Protein AF-A0A6I9PAS1-F1 (afdb_monomer)

Sequence (260 aa):
MLSVKACTSLTSVFLTFLFYPFHIFPPSPSVTLPPSLLSSAQALQTMFQLMTPKQMFEHFRGYEEVSHINWNEEKAAAILEAWQRKYSEAVLQSVAANSSQKVLSFTSTTLEDILKSFSDISVIRVASGYLLMLAYACLTMLRWDCAKSQGAVGLAGVLLVTLSVAAGLGLCSLLGISFNAATTQVLPFLALGVGVDDVFLLAHAFSETGQNKRIPFEDRTGECLKRTGASVALTSISNVTAFFMAALIPIPALRAFSLQ

Mean predicted aligned error: 13.57 Å

Organism: NCBI:txid8208

Secondary structure (DSSP, 8-state):
--SSGGGSSSHHHHHHH----GGGSPPP--S---TT-----S----------HHHHHHHTTT-HHHHTS---HHHHHHHHHHHHHHHHHHHHHHS-TT-S-------HHHHHHHHHHHH---HHHHHHHHHHHHHHHHHHH--S-TTS--HHHHHHHHHHHHHHHHHHHHHHHHTTPPP-HHHHHTHHHHHHHHHHHHHHHHHHHHHHHHH-TTS-GGGHHHHHHHHHHHHHHHHHHHHHHHHHHHTTSS-HHHHHHHH-

Nearest PDB structures (foldseek):
  6rvd-assembly1_B  TM=9.053E-01  e=8.513E-20  Homo sapiens
  6rvd-assembly1_A  TM=8.500E-01  e=5.356E-20  Homo sapiens
  7k65-assembly1_A  TM=8.612E-01  e=1.285E-19  Mus musculus
  6mg8-assembly1_A  TM=8.561E-01  e=2.781E-19  Mus musculus
  6oev-assembly1_A  TM=8.569E-01  e=3.787E-19  Homo sapiens

Radius of gyration: 31.74 Å; Cα contacts (8 Å, |Δi|>4): 159; chains: 1; bounding box: 73×38×98 Å

pLDDT: mean 77.32, std 17.62, range [27.92, 95.38]

InterPro domains:
  IPR000731 Sterol-sensing domain [PS50156] (122-260)
  IPR053958 HMGCR/SNAP/NPC1-like, sterol-sensing domain [PF12349] (147-259)

Structure (mmCIF, N/CA/C/O backbone):
data_AF-A0A6I9PAS1-F1
#
_entry.id   AF-A0A6I9PAS1-F1
#
loop_
_atom_site.group_PDB
_atom_site.id
_atom_site.type_symbol
_atom_site.label_atom_id
_atom_site.label_alt_id
_atom_site.label_comp_id
_atom_site.label_asym_id
_atom_site.label_entity_id
_atom_site.label_seq_id
_atom_site.pdbx_PDB_ins_code
_atom_site.Cartn_x
_atom_site.Cartn_y
_atom_site.Cartn_z
_atom_site.occupancy
_atom_site.B_iso_or_equiv
_atom_site.auth_seq_id
_atom_site.auth_comp_id
_atom_site.auth_asym_id
_atom_site.auth_atom_id
_atom_site.pdbx_PDB_model_num
ATOM 1 N N . MET A 1 1 ? -7.797 2.057 60.228 1.00 34.88 1 MET A N 1
ATOM 2 C CA . MET A 1 1 ? -8.204 0.641 60.396 1.00 34.88 1 MET A CA 1
ATOM 3 C C . MET A 1 1 ? -9.702 0.494 60.730 1.00 34.88 1 MET A C 1
ATOM 5 O O . MET A 1 1 ? -10.067 -0.386 61.495 1.00 34.88 1 MET A O 1
ATOM 9 N N . LEU A 1 2 ? -10.590 1.316 60.141 1.00 27.92 2 LEU A N 1
ATOM 10 C CA . LEU A 1 2 ? -12.043 1.228 60.388 1.00 27.92 2 LEU A CA 1
ATOM 11 C C . LEU A 1 2 ? -12.934 1.387 59.139 1.00 27.92 2 LEU A C 1
ATOM 13 O O . LEU A 1 2 ? -14.147 1.400 59.276 1.00 27.92 2 LEU A O 1
ATOM 17 N N . SER A 1 3 ? -12.370 1.428 57.925 1.00 28.20 3 SER A N 1
ATOM 18 C CA . SER A 1 3 ? -13.154 1.571 56.681 1.00 28.20 3 SER A CA 1
ATOM 19 C C . SER A 1 3 ? -12.896 0.446 55.668 1.00 28.20 3 SER A C 1
ATOM 21 O O . SER A 1 3 ? -12.819 0.670 54.470 1.00 28.20 3 SER A O 1
ATOM 23 N N . VAL A 1 4 ? -12.690 -0.783 56.157 1.00 35.94 4 VAL A N 1
ATOM 24 C CA . VAL A 1 4 ? -12.597 -1.999 55.311 1.00 35.94 4 VAL A CA 1
ATOM 25 C C . VAL A 1 4 ? -13.638 -3.054 55.724 1.00 35.94 4 VAL A C 1
ATOM 27 O O . VAL A 1 4 ? -13.933 -3.976 54.975 1.00 35.94 4 VAL A O 1
ATOM 30 N N . LYS A 1 5 ? -14.284 -2.889 56.887 1.00 28.94 5 LYS A N 1
ATOM 31 C CA . LYS A 1 5 ? -15.250 -3.858 57.434 1.00 28.94 5 LYS A CA 1
ATOM 32 C C . LYS A 1 5 ? -16.661 -3.776 56.837 1.00 28.94 5 LYS A C 1
ATOM 34 O O . LYS A 1 5 ? -17.448 -4.689 57.050 1.00 28.94 5 LYS A O 1
ATOM 39 N N . ALA A 1 6 ? -16.992 -2.720 56.092 1.00 29.55 6 ALA A N 1
ATOM 40 C CA . ALA A 1 6 ? -18.328 -2.568 55.506 1.00 29.55 6 ALA A CA 1
ATOM 41 C C . ALA A 1 6 ? -18.529 -3.392 54.217 1.00 29.55 6 ALA A C 1
ATOM 43 O O . ALA A 1 6 ? -19.663 -3.657 53.833 1.00 29.55 6 ALA A O 1
ATOM 44 N N . CYS A 1 7 ? -17.451 -3.858 53.575 1.00 35.19 7 CYS A N 1
ATOM 45 C CA . CYS A 1 7 ? -17.522 -4.589 52.305 1.00 35.19 7 CYS A CA 1
ATOM 46 C C . CYS A 1 7 ? -17.535 -6.119 52.487 1.00 35.19 7 CYS A C 1
ATOM 48 O O . CYS A 1 7 ? -17.128 -6.841 51.583 1.00 35.19 7 CYS A O 1
ATOM 50 N N . THR A 1 8 ? -17.912 -6.641 53.662 1.00 38.97 8 THR A N 1
ATOM 51 C CA . THR A 1 8 ? -17.737 -8.075 53.995 1.00 38.97 8 THR A CA 1
ATOM 52 C C . THR A 1 8 ? -19.047 -8.854 54.183 1.00 38.97 8 THR A C 1
ATOM 54 O O . THR A 1 8 ? -19.010 -10.077 54.216 1.00 38.97 8 THR A O 1
ATOM 57 N N . SER A 1 9 ? -20.212 -8.196 54.280 1.00 32.34 9 SER A N 1
ATOM 58 C CA . SER A 1 9 ? -21.473 -8.909 54.580 1.00 32.34 9 SER A CA 1
ATOM 59 C C . SER A 1 9 ? -22.294 -9.281 53.333 1.00 32.34 9 SER A C 1
ATOM 61 O O . SER A 1 9 ? -22.828 -10.383 53.260 1.00 32.34 9 SER A O 1
ATOM 63 N N . LEU A 1 10 ? -22.333 -8.428 52.297 1.00 32.59 10 LEU A N 1
ATOM 64 C CA . LEU A 1 10 ? -22.994 -8.753 51.015 1.00 32.59 10 LEU A CA 1
ATOM 65 C C . LEU A 1 10 ? -22.092 -9.526 50.031 1.00 32.59 10 LEU A C 1
ATOM 67 O O . LEU A 1 10 ? -22.543 -9.995 48.990 1.00 32.59 10 LEU A O 1
ATOM 71 N N . THR A 1 11 ? -20.804 -9.646 50.346 1.00 35.91 11 THR A N 1
ATOM 72 C CA . THR A 1 11 ? -19.754 -10.121 49.439 1.00 35.91 11 THR A CA 1
ATOM 73 C C . THR A 1 11 ? -19.524 -11.622 49.477 1.00 35.91 11 THR A C 1
ATOM 75 O O . THR A 1 11 ? -18.942 -12.122 48.531 1.00 35.91 11 THR A O 1
ATOM 78 N N . SER A 1 12 ? -19.980 -12.380 50.480 1.00 31.02 12 SER A N 1
ATOM 79 C CA . SER A 1 12 ? -19.599 -13.802 50.576 1.00 31.02 12 SER A CA 1
ATOM 80 C C . SER A 1 12 ? -20.126 -14.672 49.427 1.00 31.02 12 SER A C 1
ATOM 82 O O . SER A 1 12 ? -19.448 -15.620 49.049 1.00 31.02 12 SER A O 1
ATOM 84 N N . VAL A 1 13 ? -21.301 -14.366 48.866 1.00 30.28 13 VAL A N 1
ATOM 85 C CA . VAL A 1 13 ? -21.858 -15.100 47.709 1.00 30.28 13 VAL A CA 1
ATOM 86 C C . VAL A 1 13 ? -21.332 -14.521 46.388 1.00 30.28 13 VAL A C 1
ATOM 88 O O . VAL A 1 13 ? -21.080 -15.255 45.436 1.00 30.28 13 VAL A O 1
ATOM 91 N N . PHE A 1 14 ? -21.083 -13.209 46.344 1.00 32.28 14 PHE A N 1
ATOM 92 C CA . PHE A 1 14 ? -20.527 -12.522 45.174 1.00 32.28 14 PHE A CA 1
ATOM 93 C C . PHE A 1 14 ? -19.026 -12.803 44.963 1.00 32.28 14 PHE A C 1
ATOM 95 O O . PHE A 1 14 ? -18.592 -12.895 43.819 1.00 32.28 14 PHE A O 1
ATOM 102 N N . LEU A 1 15 ? -18.234 -13.006 46.026 1.00 31.16 15 LEU A N 1
ATOM 103 C CA . LEU A 1 15 ? -16.794 -13.296 45.933 1.00 31.16 15 LEU A CA 1
ATOM 104 C C . LEU A 1 15 ? -16.508 -14.665 45.305 1.00 31.16 15 LEU A C 1
ATOM 106 O O . LEU A 1 15 ? -15.439 -14.849 44.734 1.00 31.16 15 LEU A O 1
ATOM 110 N N . THR A 1 16 ? -17.434 -15.624 45.414 1.00 34.97 16 THR A N 1
ATOM 111 C CA . THR A 1 16 ? -17.274 -16.958 44.813 1.00 34.97 16 THR A CA 1
ATOM 112 C C . THR A 1 16 ? -17.473 -16.928 43.295 1.00 34.97 16 THR A C 1
ATOM 114 O O . THR A 1 16 ? -16.868 -17.730 42.593 1.00 34.97 16 THR A O 1
ATOM 117 N N . PHE A 1 17 ? -18.282 -15.993 42.781 1.00 37.00 17 PHE A N 1
ATOM 118 C CA . PHE A 1 17 ? -18.615 -15.887 41.353 1.00 37.00 17 PHE A CA 1
ATOM 119 C C . PHE A 1 17 ? -17.877 -14.757 40.613 1.00 37.00 17 PHE A C 1
ATOM 121 O O . PHE A 1 17 ? -17.649 -14.871 39.413 1.00 37.00 17 PHE A O 1
ATOM 128 N N . LEU A 1 18 ? -17.470 -13.685 41.302 1.00 38.00 18 LEU A N 1
ATOM 129 C CA . LEU A 1 18 ? -16.768 -12.521 40.740 1.00 38.00 18 LEU A CA 1
ATOM 130 C C . LEU A 1 18 ? -15.410 -12.320 41.431 1.00 38.00 18 LEU A C 1
ATOM 132 O O . LEU A 1 18 ? -15.112 -11.256 41.977 1.00 38.00 18 LEU A O 1
ATOM 136 N N . PHE A 1 19 ? -14.570 -13.356 41.423 1.00 38.19 19 PHE A N 1
ATOM 137 C CA . PHE A 1 19 ? -13.170 -13.219 41.819 1.00 38.19 19 PHE A CA 1
ATOM 138 C C . PHE A 1 19 ? -12.356 -12.710 40.623 1.00 38.19 19 PHE A C 1
ATOM 140 O O . PHE A 1 19 ? -12.029 -13.476 39.718 1.00 38.19 19 PHE A O 1
ATOM 147 N N . TYR A 1 20 ? -12.023 -11.418 40.605 1.00 52.09 20 TYR A N 1
ATOM 148 C CA . TYR A 1 20 ? -11.066 -10.865 39.644 1.00 52.09 20 TYR A CA 1
ATOM 149 C C . TYR A 1 20 ? -9.657 -10.923 40.249 1.00 52.09 20 TYR A C 1
ATOM 151 O O . TYR A 1 20 ? -9.354 -10.130 41.144 1.00 52.09 20 TYR A O 1
ATOM 159 N N . PRO A 1 21 ? -8.785 -11.857 39.822 1.00 47.84 21 PRO A N 1
ATOM 160 C CA . PRO A 1 21 ? -7.429 -11.937 40.350 1.00 47.84 21 PRO A CA 1
ATOM 161 C C . PRO A 1 21 ? -6.645 -10.646 40.074 1.00 47.84 21 PRO A C 1
ATOM 163 O O . PRO A 1 21 ? -6.737 -10.072 38.990 1.00 47.84 21 PRO A O 1
ATOM 166 N N . PHE A 1 22 ? -5.792 -10.237 41.022 1.00 42.09 22 PHE A N 1
ATOM 167 C CA . PHE A 1 22 ? -4.887 -9.077 40.898 1.00 42.09 22 PHE A CA 1
ATOM 168 C C . PHE A 1 22 ? -3.970 -9.127 39.662 1.00 42.09 22 PHE A C 1
ATOM 170 O O . PHE A 1 22 ? -3.448 -8.102 39.246 1.00 42.09 22 PHE A O 1
ATOM 177 N N . HIS A 1 23 ? -3.811 -10.291 39.027 1.00 49.78 23 HIS A N 1
ATOM 178 C CA . HIS A 1 23 ? -3.086 -10.437 37.762 1.00 49.78 23 HIS A CA 1
ATOM 179 C C . HIS A 1 23 ? -3.778 -9.743 36.567 1.00 49.78 23 HIS A C 1
ATOM 181 O O . HIS A 1 23 ? -3.136 -9.518 35.544 1.00 49.78 23 HIS A O 1
ATOM 187 N N . ILE A 1 24 ? -5.067 -9.400 36.699 1.00 47.97 24 ILE A N 1
ATOM 188 C CA . ILE A 1 24 ? -5.847 -8.587 35.746 1.00 47.97 24 ILE A CA 1
ATOM 189 C C . ILE A 1 24 ? -5.599 -7.082 35.976 1.00 47.97 24 ILE A C 1
ATOM 191 O O . ILE A 1 24 ? -5.787 -6.280 35.067 1.00 47.97 24 ILE A O 1
ATOM 195 N N . PHE A 1 25 ? -5.112 -6.706 37.164 1.00 51.75 25 PHE A N 1
ATOM 196 C CA . PHE A 1 25 ? -4.793 -5.336 37.576 1.00 51.75 25 PHE A CA 1
ATOM 197 C C . PHE A 1 25 ? -3.377 -5.264 38.173 1.00 51.75 25 PHE A C 1
ATOM 199 O O . PHE A 1 25 ? -3.235 -4.933 39.354 1.00 51.75 25 PHE A O 1
ATOM 206 N N . PRO A 1 26 ? -2.319 -5.640 37.428 1.00 47.03 26 PRO A N 1
ATOM 207 C CA . PRO A 1 26 ? -0.992 -5.726 38.007 1.00 47.03 26 PRO A CA 1
ATOM 208 C C . PRO A 1 26 ? -0.488 -4.319 38.358 1.00 47.03 26 PRO A C 1
ATOM 210 O O . PRO A 1 26 ? -0.355 -3.475 37.467 1.00 47.03 26 PRO A O 1
ATOM 213 N N . PRO A 1 27 ? -0.143 -4.039 39.624 1.00 50.00 27 PRO A N 1
ATOM 214 C CA . PRO A 1 27 ? 0.774 -2.949 39.890 1.00 50.00 27 PRO A CA 1
ATOM 215 C C . PRO A 1 27 ? 2.121 -3.276 39.246 1.00 50.00 27 PRO A C 1
ATOM 217 O O . PRO A 1 27 ? 2.589 -4.410 39.355 1.00 50.00 27 PRO A O 1
ATOM 220 N N . SER A 1 28 ? 2.776 -2.312 38.595 1.00 43.00 28 SER A N 1
ATOM 221 C CA . SER A 1 28 ? 4.163 -2.537 38.177 1.00 43.00 28 SER A CA 1
ATOM 222 C C . SER A 1 28 ? 5.007 -2.845 39.421 1.00 43.00 28 SER A C 1
ATOM 224 O O . SER A 1 28 ? 4.947 -2.099 40.405 1.00 43.00 28 SER A O 1
ATOM 226 N N . PRO A 1 29 ? 5.755 -3.962 39.429 1.00 46.91 29 PRO A N 1
ATOM 227 C CA . PRO A 1 29 ? 6.475 -4.389 40.613 1.00 46.91 29 PRO A CA 1
ATOM 228 C C . PRO A 1 29 ? 7.703 -3.500 40.798 1.00 46.91 29 PRO A C 1
ATOM 230 O O . PRO A 1 29 ? 8.760 -3.737 40.221 1.00 46.91 29 PRO A O 1
ATOM 233 N N . SER A 1 30 ? 7.580 -2.467 41.625 1.00 46.84 30 SER A N 1
ATOM 234 C CA . SER A 1 30 ? 8.746 -1.846 42.238 1.00 46.84 30 SER A CA 1
ATOM 235 C C . SER A 1 30 ? 9.052 -2.600 43.533 1.00 46.84 30 SER A C 1
ATOM 237 O O . SER A 1 30 ? 8.324 -2.453 44.513 1.00 46.84 30 SER A O 1
ATOM 239 N N . VAL A 1 31 ? 10.168 -3.334 43.521 1.00 44.50 31 VAL A N 1
ATOM 240 C CA . VAL A 1 31 ? 10.869 -3.952 44.664 1.00 44.50 31 VAL A CA 1
ATOM 241 C C . VAL A 1 31 ? 10.506 -5.416 44.977 1.00 44.50 31 VAL A C 1
ATOM 243 O O . VAL A 1 31 ? 9.413 -5.758 45.415 1.00 44.50 31 VAL A O 1
ATOM 246 N N . THR A 1 32 ? 11.511 -6.279 44.805 1.00 47.53 32 THR A N 1
ATOM 247 C CA . THR A 1 32 ? 11.619 -7.664 45.288 1.00 47.53 32 THR A CA 1
ATOM 248 C C . THR A 1 32 ? 11.552 -7.740 46.821 1.00 47.53 32 THR A C 1
ATOM 250 O O . THR A 1 32 ? 12.529 -7.415 47.491 1.00 47.53 32 THR A O 1
ATOM 253 N N . LEU A 1 33 ? 10.426 -8.195 47.379 1.00 46.19 33 LEU A N 1
ATOM 254 C CA . LEU A 1 33 ? 10.253 -8.599 48.788 1.00 46.19 33 LEU A CA 1
ATOM 255 C C . LEU A 1 33 ? 9.143 -9.687 48.883 1.00 46.19 33 LEU A C 1
ATOM 257 O O . LEU A 1 33 ? 8.444 -9.905 47.894 1.00 46.19 33 LEU A O 1
ATOM 261 N N . PRO A 1 34 ? 9.044 -10.458 49.990 1.00 46.97 34 PRO A N 1
ATOM 262 C CA . PRO A 1 34 ? 8.557 -11.846 50.020 1.00 46.97 34 PRO A CA 1
ATOM 263 C C . PRO A 1 34 ? 7.074 -12.025 49.629 1.00 46.97 34 PRO A C 1
ATOM 265 O O . PRO A 1 34 ? 6.280 -11.095 49.755 1.00 46.97 34 PRO A O 1
ATOM 268 N N . PRO A 1 35 ? 6.667 -13.241 49.205 1.00 55.50 35 PRO A N 1
ATOM 269 C CA . PRO A 1 35 ? 5.470 -13.486 48.387 1.00 55.50 35 PRO A CA 1
ATOM 270 C C . PRO A 1 35 ? 4.113 -13.403 49.112 1.00 55.50 35 PRO A C 1
ATOM 272 O O . PRO A 1 35 ? 3.115 -13.874 48.575 1.00 55.50 35 PRO A O 1
ATOM 275 N N . SER A 1 36 ? 4.036 -12.849 50.324 1.00 58.03 36 SER A N 1
ATOM 276 C CA . SER A 1 36 ? 2.824 -12.932 51.155 1.00 58.03 36 SER A CA 1
ATOM 277 C C . SER A 1 36 ? 2.056 -11.624 51.339 1.00 58.03 36 SER A C 1
ATOM 279 O O . SER A 1 36 ? 0.891 -11.692 51.723 1.00 58.03 36 SER A O 1
ATOM 281 N N . LEU A 1 37 ? 2.625 -10.451 51.031 1.00 58.78 37 LEU A N 1
ATOM 282 C CA . LEU A 1 37 ? 1.906 -9.177 51.158 1.00 58.78 37 LEU A CA 1
ATOM 283 C C . LEU A 1 37 ? 2.312 -8.169 50.071 1.00 58.78 37 LEU A C 1
ATOM 285 O O . LEU A 1 37 ? 3.483 -7.826 49.925 1.00 58.78 37 LEU A O 1
ATOM 289 N N . LEU A 1 38 ? 1.323 -7.660 49.332 1.00 60.78 38 LEU A N 1
ATOM 290 C CA . LEU A 1 38 ? 1.504 -6.593 48.347 1.00 60.78 38 LEU A CA 1
ATOM 291 C C . LEU A 1 38 ? 1.788 -5.267 49.077 1.00 60.78 38 LEU A C 1
ATOM 293 O O . LEU A 1 38 ? 0.945 -4.796 49.836 1.00 60.78 38 LEU A O 1
ATOM 297 N N . SER A 1 39 ? 2.971 -4.683 48.871 1.00 62.47 39 SER A N 1
ATOM 298 C CA . SER A 1 39 ? 3.426 -3.495 49.619 1.00 62.47 39 SER A CA 1
ATOM 299 C C . SER A 1 39 ? 3.214 -2.168 48.869 1.00 62.47 39 SER A C 1
ATOM 301 O O . SER A 1 39 ? 2.957 -1.142 49.493 1.00 62.47 39 SER A O 1
ATOM 303 N N . SER A 1 40 ? 3.286 -2.167 47.531 1.00 61.91 40 SER A N 1
ATOM 304 C CA . SER A 1 40 ? 3.197 -0.946 46.715 1.00 61.91 40 SER A CA 1
ATOM 305 C C . SER A 1 40 ? 2.587 -1.209 45.335 1.00 61.91 40 SER A C 1
ATOM 307 O O . SER A 1 40 ? 2.749 -2.297 44.779 1.00 61.91 40 SER A O 1
ATOM 309 N N . ALA A 1 41 ? 1.894 -0.203 44.791 1.00 69.75 41 ALA A N 1
ATOM 310 C CA . ALA A 1 41 ? 1.238 -0.237 43.491 1.00 69.75 41 ALA A CA 1
ATOM 311 C C . ALA A 1 41 ? 1.405 1.083 42.729 1.00 69.75 41 ALA A C 1
ATOM 313 O O . ALA A 1 41 ? 1.126 2.148 43.272 1.00 69.75 41 ALA A O 1
ATOM 314 N N . GLN A 1 42 ? 1.833 1.014 41.465 1.00 71.31 42 GLN A N 1
ATOM 315 C CA . GLN A 1 42 ? 2.097 2.206 40.644 1.00 71.31 42 GLN A CA 1
ATOM 316 C C . GLN A 1 42 ? 0.921 2.606 39.743 1.00 71.31 42 GLN A C 1
ATOM 318 O O . GLN A 1 42 ? 0.799 3.771 39.373 1.00 71.31 42 GLN A O 1
ATOM 323 N N . ALA A 1 43 ? 0.073 1.648 39.364 1.00 76.88 43 ALA A N 1
ATOM 324 C CA . ALA A 1 43 ? -1.065 1.870 38.483 1.00 76.88 43 ALA A CA 1
ATOM 325 C C . ALA A 1 43 ? -2.252 1.018 38.930 1.00 76.88 43 ALA A C 1
ATOM 327 O O . ALA A 1 43 ? -2.083 -0.103 39.410 1.00 76.88 43 ALA A O 1
ATOM 328 N N . LEU A 1 44 ? -3.449 1.571 38.754 1.00 78.88 44 LEU A N 1
ATOM 329 C CA . LEU A 1 44 ? -4.711 0.865 38.906 1.00 78.88 44 LEU A CA 1
ATOM 330 C C . LEU A 1 44 ? -5.445 0.928 37.572 1.00 78.88 44 LEU A C 1
ATOM 332 O O . LEU A 1 44 ? -5.363 1.926 36.857 1.00 78.88 44 LEU A O 1
ATOM 336 N N . GLN A 1 45 ? -6.183 -0.125 37.256 1.00 79.31 45 GLN A N 1
ATOM 337 C CA . GLN A 1 45 ? -7.093 -0.149 36.121 1.00 79.31 45 GLN A CA 1
ATOM 338 C C . GLN A 1 45 ? -8.490 -0.490 36.655 1.00 79.31 45 GLN A C 1
ATOM 340 O O . GLN A 1 45 ? -8.643 -1.104 37.710 1.00 79.31 45 GLN A O 1
ATOM 345 N N . THR A 1 46 ? -9.523 -0.044 35.955 1.00 83.44 46 THR A N 1
ATOM 346 C CA . THR A 1 46 ? -10.916 -0.427 36.192 1.00 83.44 46 THR A CA 1
ATOM 347 C C . THR A 1 46 ? -11.529 -0.778 34.843 1.00 83.44 46 THR A C 1
ATOM 349 O O . THR A 1 46 ? -11.174 -0.190 33.822 1.00 83.44 46 THR A O 1
ATOM 352 N N . MET A 1 47 ? -12.401 -1.785 34.811 1.00 83.44 47 MET A N 1
ATOM 353 C CA . MET A 1 47 ? -13.041 -2.243 33.578 1.00 83.44 47 MET A CA 1
ATOM 354 C C . MET A 1 47 ? -14.554 -2.241 33.761 1.00 83.44 47 MET A C 1
ATOM 356 O O . MET A 1 47 ? -15.079 -2.933 34.630 1.00 83.44 47 MET A O 1
ATOM 360 N N . PHE A 1 48 ? -15.246 -1.473 32.922 1.00 87.19 48 PHE A N 1
ATOM 361 C CA . PHE A 1 48 ? -16.701 -1.485 32.823 1.00 87.19 48 PHE A CA 1
ATOM 362 C C . PHE A 1 48 ? -17.097 -2.405 31.670 1.00 87.19 48 PHE A C 1
ATOM 364 O O . PHE A 1 48 ? -16.802 -2.113 30.512 1.00 87.19 48 PHE A O 1
ATOM 371 N N . GLN A 1 49 ? -17.724 -3.538 31.983 1.00 87.69 49 GLN A N 1
ATOM 372 C CA . GLN A 1 49 ? -18.229 -4.456 30.964 1.00 87.69 49 GLN A CA 1
ATOM 373 C C . GLN A 1 49 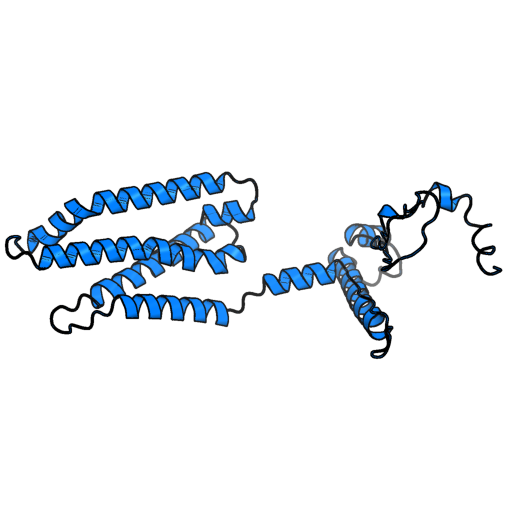? -19.553 -3.928 30.408 1.00 87.69 49 GLN A C 1
ATOM 375 O O . GLN A 1 49 ? -20.505 -3.704 31.153 1.00 87.69 49 GLN A O 1
ATOM 380 N N . LEU A 1 50 ? -19.595 -3.731 29.094 1.00 89.94 50 LEU A N 1
ATOM 381 C CA . LEU A 1 50 ? -20.785 -3.326 28.352 1.00 89.94 50 LEU A CA 1
ATOM 382 C C . LEU A 1 50 ? -21.298 -4.503 27.521 1.00 89.94 50 LEU A C 1
ATOM 384 O O . LEU A 1 50 ? -20.531 -5.390 27.143 1.00 89.94 50 LEU A O 1
ATOM 388 N N . MET A 1 51 ? -22.593 -4.488 27.211 1.00 89.81 51 MET A N 1
ATOM 389 C CA . MET A 1 51 ? -23.179 -5.416 26.244 1.00 89.81 51 MET A CA 1
ATOM 390 C C . MET A 1 51 ? -22.673 -5.108 24.829 1.00 89.81 51 MET A C 1
ATOM 392 O O . MET A 1 51 ? -22.380 -3.960 24.494 1.00 89.81 51 MET A O 1
ATOM 396 N N . THR A 1 52 ? -22.607 -6.132 23.979 1.00 92.00 52 THR A N 1
ATOM 397 C CA . THR A 1 52 ? -22.370 -5.943 22.537 1.00 92.00 52 THR A CA 1
ATOM 398 C C . THR A 1 52 ? -23.598 -5.318 21.852 1.00 92.00 52 THR A C 1
ATOM 400 O O . THR A 1 52 ? -24.709 -5.470 22.368 1.00 92.00 52 THR A O 1
ATOM 403 N N . PRO A 1 53 ? -23.455 -4.667 20.677 1.00 91.75 53 PRO A N 1
ATOM 404 C CA . PRO A 1 53 ? -24.593 -4.098 19.943 1.00 91.75 53 PRO A CA 1
ATOM 405 C C . PRO A 1 53 ? -25.717 -5.108 19.692 1.00 91.75 53 PRO A C 1
ATOM 407 O O . PRO A 1 53 ? -26.886 -4.811 19.933 1.00 91.75 53 PRO A O 1
ATOM 410 N N . LYS A 1 54 ? -25.356 -6.339 19.315 1.00 91.81 54 LYS A N 1
ATOM 411 C CA . LYS A 1 54 ? -26.301 -7.441 19.121 1.00 91.81 54 LYS A CA 1
ATOM 412 C C . LYS A 1 54 ? -27.043 -7.823 20.403 1.00 91.81 54 LYS A C 1
ATOM 414 O O . LYS A 1 54 ? -28.264 -7.947 20.392 1.00 91.81 54 LYS A O 1
ATOM 419 N N . GLN A 1 55 ? -26.324 -7.972 21.517 1.00 91.75 55 GLN A N 1
ATOM 420 C CA . GLN A 1 55 ? -26.941 -8.279 22.813 1.00 91.75 55 GLN A CA 1
ATOM 421 C C . GLN A 1 55 ? -27.860 -7.152 23.283 1.00 91.75 55 GLN A C 1
ATOM 423 O O . GLN A 1 55 ? -28.941 -7.427 23.787 1.00 91.75 55 GLN A O 1
ATOM 428 N N . MET A 1 56 ? -27.464 -5.892 23.093 1.00 91.38 56 MET A N 1
ATOM 429 C CA . MET A 1 56 ? -28.296 -4.739 23.429 1.00 91.38 56 MET A CA 1
ATOM 430 C C . MET A 1 56 ? -29.563 -4.698 22.566 1.00 91.38 56 MET A C 1
ATOM 432 O O . MET A 1 56 ? -30.653 -4.455 23.084 1.00 91.38 56 MET A O 1
ATOM 436 N N . PHE A 1 57 ? -29.438 -4.983 21.267 1.00 91.88 57 PHE A N 1
ATOM 437 C CA . PHE A 1 57 ? -30.581 -5.081 20.367 1.00 91.88 57 PHE A CA 1
ATOM 438 C C . PHE A 1 57 ? -31.576 -6.151 20.832 1.00 91.88 57 PHE A C 1
ATOM 440 O O . PHE A 1 57 ? -32.763 -5.856 20.963 1.00 91.88 57 PHE A O 1
ATOM 447 N N . GLU A 1 58 ? -31.090 -7.362 21.116 1.00 92.50 58 GLU A N 1
ATOM 448 C CA . GLU A 1 58 ? -31.910 -8.481 21.588 1.00 92.50 58 GLU A CA 1
ATOM 449 C C . GLU A 1 58 ? -32.529 -8.206 22.965 1.00 92.50 58 GLU A C 1
ATOM 451 O O . GLU A 1 58 ? -33.701 -8.513 23.170 1.00 92.50 58 GLU A O 1
ATOM 456 N N . HIS A 1 59 ? -31.779 -7.589 23.883 1.00 91.81 59 HIS A N 1
ATOM 457 C CA . HIS A 1 59 ? -32.226 -7.312 25.248 1.00 91.81 59 HIS A CA 1
ATOM 458 C C . HIS A 1 59 ? -33.403 -6.334 25.297 1.00 91.81 59 HIS A C 1
ATOM 460 O O . HIS A 1 59 ? -34.374 -6.580 26.004 1.00 91.81 59 HIS A O 1
ATOM 466 N N . PHE A 1 60 ? -33.345 -5.253 24.515 1.00 89.81 60 PHE A N 1
ATOM 467 C CA . PHE A 1 60 ? -34.404 -4.240 24.481 1.00 89.81 60 PHE A CA 1
ATOM 468 C C . PHE A 1 60 ? -35.511 -4.549 23.466 1.00 89.81 60 PHE A C 1
ATOM 470 O O . PHE A 1 60 ? -36.455 -3.773 23.307 1.00 89.81 60 PHE A O 1
ATOM 477 N N . ARG A 1 61 ? -35.445 -5.688 22.771 1.00 87.75 61 ARG A N 1
ATOM 478 C CA . ARG A 1 61 ? -36.448 -6.057 21.774 1.00 87.75 61 ARG A CA 1
ATOM 479 C C . ARG A 1 61 ? -37.811 -6.274 22.440 1.00 87.75 61 ARG A C 1
ATOM 481 O O . ARG A 1 61 ? -38.005 -7.236 23.171 1.00 87.75 61 ARG A O 1
ATOM 488 N N . GLY A 1 62 ? -38.774 -5.407 22.125 1.00 82.44 62 GLY A N 1
ATOM 489 C CA . GLY A 1 62 ? -40.147 -5.495 22.642 1.00 82.44 62 GLY A CA 1
ATOM 490 C C . GLY A 1 62 ? -40.420 -4.664 23.899 1.00 82.44 62 GLY A C 1
ATOM 491 O O . GLY A 1 62 ? -41.529 -4.731 24.418 1.00 82.44 62 GLY A O 1
ATOM 492 N N . TYR A 1 63 ? -39.455 -3.864 24.361 1.00 88.19 63 TYR A N 1
ATOM 493 C CA . TYR A 1 63 ? -39.677 -2.883 25.424 1.00 88.19 63 TYR A CA 1
ATOM 494 C C . TYR A 1 63 ? -40.400 -1.637 24.891 1.00 88.19 63 TYR A C 1
ATOM 496 O O . TYR A 1 63 ? -40.124 -1.170 23.782 1.00 88.19 63 TYR A O 1
ATOM 504 N N . GLU A 1 64 ? -41.300 -1.060 25.695 1.00 82.19 64 GLU A N 1
ATOM 505 C CA . GLU A 1 64 ? -42.022 0.174 25.342 1.00 82.19 64 GLU A CA 1
ATOM 506 C C . GLU A 1 64 ? -41.077 1.369 25.143 1.00 82.19 64 GLU A C 1
ATOM 508 O O . GLU A 1 64 ? -41.334 2.243 24.318 1.00 82.19 64 GLU A O 1
ATOM 513 N N . GLU A 1 65 ? -39.930 1.382 25.825 1.00 81.75 65 GLU A N 1
ATOM 514 C CA . GLU A 1 65 ? -38.937 2.455 25.711 1.00 81.75 65 GLU A CA 1
ATOM 515 C C . GLU A 1 65 ? -38.315 2.552 24.316 1.00 81.75 65 GLU A C 1
ATOM 517 O O . GLU A 1 65 ? -37.876 3.629 23.930 1.00 81.75 65 GLU A O 1
ATOM 522 N N . VAL A 1 66 ? -38.303 1.469 23.534 1.00 86.56 66 VAL A N 1
ATOM 523 C CA . VAL A 1 66 ? -37.801 1.472 22.149 1.00 86.56 66 VAL A CA 1
ATOM 524 C C . VAL A 1 66 ? -38.907 1.247 21.118 1.00 86.56 66 VAL A C 1
ATOM 526 O O . VAL A 1 66 ? -38.631 1.265 19.924 1.00 86.56 66 VAL A O 1
ATOM 529 N N . SER A 1 67 ? -40.164 1.074 21.539 1.00 79.19 67 SER A N 1
ATOM 530 C CA . SER A 1 67 ? -41.287 0.782 20.634 1.00 79.19 67 SER A CA 1
ATOM 531 C C . SER A 1 67 ? -41.648 1.960 19.724 1.00 79.19 67 SER A C 1
ATOM 533 O O . SER A 1 67 ? -42.147 1.767 18.617 1.00 79.19 67 SER A O 1
ATOM 535 N N . HIS A 1 68 ? -41.344 3.184 20.163 1.00 87.56 68 HIS A N 1
ATOM 536 C CA . HIS A 1 68 ? -41.573 4.414 19.408 1.00 87.56 68 HIS A CA 1
ATOM 537 C C . HIS A 1 68 ? -40.520 4.670 18.312 1.00 87.56 68 HIS A C 1
ATOM 539 O O . HIS A 1 68 ? -40.683 5.581 17.500 1.00 87.56 68 HIS A O 1
ATOM 545 N N . ILE A 1 69 ? -39.444 3.876 18.262 1.00 87.88 69 ILE A N 1
ATOM 546 C CA . ILE A 1 69 ? -38.392 3.963 17.246 1.00 87.88 69 ILE A CA 1
ATOM 547 C C . ILE A 1 69 ? -38.273 2.647 16.477 1.00 87.88 69 ILE A C 1
ATOM 549 O O . ILE A 1 69 ? -38.450 1.565 17.021 1.00 87.88 69 ILE A O 1
ATOM 553 N N . ASN A 1 70 ? -37.896 2.719 15.197 1.00 89.50 70 ASN A N 1
ATOM 554 C CA . ASN A 1 70 ? -37.511 1.518 14.450 1.00 89.50 70 ASN A CA 1
ATOM 555 C C . ASN A 1 70 ? -36.178 0.976 15.005 1.00 89.50 70 ASN A C 1
ATOM 557 O O . ASN A 1 70 ? -35.117 1.443 14.585 1.00 89.50 70 ASN A O 1
ATOM 561 N N . TRP A 1 71 ? -36.236 0.116 16.022 1.00 92.00 71 TRP A N 1
ATOM 562 C CA . TRP A 1 71 ? -35.082 -0.417 16.745 1.00 92.00 71 TRP A CA 1
ATOM 563 C C . TRP A 1 71 ? -34.303 -1.417 15.881 1.00 92.00 71 TRP A C 1
ATOM 565 O O . TRP A 1 71 ? -34.869 -2.396 15.399 1.00 92.00 71 TRP A O 1
ATOM 575 N N . ASN A 1 72 ? -33.008 -1.169 15.679 1.00 92.62 72 ASN A N 1
ATOM 576 C CA . ASN A 1 72 ? -32.103 -2.023 14.907 1.00 92.62 72 ASN A CA 1
ATOM 577 C C . ASN A 1 72 ? -30.724 -2.117 15.588 1.00 92.62 72 ASN A C 1
ATOM 579 O O . ASN A 1 72 ? -30.416 -1.359 16.511 1.00 92.62 72 ASN A O 1
ATOM 583 N N . GLU A 1 73 ? -29.888 -3.046 15.120 1.00 92.44 73 GLU A N 1
ATOM 584 C CA . GLU A 1 73 ? -28.535 -3.252 15.657 1.00 92.44 73 GLU A CA 1
ATOM 585 C C . GLU A 1 73 ? -27.632 -2.023 15.457 1.00 92.44 73 GLU A C 1
ATOM 587 O O . GLU A 1 73 ? -26.856 -1.677 16.344 1.00 92.44 73 GLU A O 1
ATOM 592 N N . GLU A 1 74 ? -27.790 -1.297 14.347 1.00 92.00 74 GLU A N 1
ATOM 593 C CA . GLU A 1 74 ? -27.024 -0.073 14.069 1.00 92.00 74 GLU A CA 1
ATOM 594 C C . GLU A 1 74 ? -27.322 1.047 15.077 1.00 92.00 74 GLU A C 1
ATOM 596 O O . GLU A 1 74 ? -26.409 1.735 15.526 1.00 92.00 74 GLU A O 1
ATOM 601 N N . LYS A 1 75 ? -28.585 1.224 15.490 1.00 92.12 75 LYS A N 1
ATOM 602 C CA . LYS A 1 75 ? -28.960 2.195 16.529 1.00 92.12 75 LYS A CA 1
ATOM 603 C C . LYS A 1 75 ? -28.428 1.786 17.891 1.00 92.12 75 LYS A C 1
ATOM 605 O O . LYS A 1 75 ? -27.971 2.651 18.633 1.00 92.12 75 LYS A O 1
ATOM 610 N N . ALA A 1 76 ? -28.457 0.493 18.213 1.00 92.25 76 ALA A N 1
ATOM 611 C CA . ALA A 1 76 ? -27.835 -0.014 19.431 1.00 92.25 76 ALA A CA 1
ATOM 612 C C . ALA A 1 76 ? -26.324 0.285 19.440 1.00 92.25 76 ALA A C 1
ATOM 614 O O . ALA A 1 76 ? -25.808 0.805 20.430 1.00 92.25 76 ALA A O 1
ATOM 615 N N . ALA A 1 77 ? -25.638 0.050 18.315 1.00 92.56 77 ALA A N 1
ATOM 616 C CA . ALA A 1 77 ? -24.229 0.398 18.141 1.00 92.56 77 ALA A CA 1
ATOM 617 C C . ALA A 1 77 ? -23.984 1.908 18.305 1.00 92.56 77 ALA A C 1
ATOM 619 O O . ALA A 1 77 ? -23.116 2.296 19.081 1.00 92.56 77 ALA A O 1
ATOM 620 N N . ALA A 1 78 ? -24.792 2.760 17.666 1.00 92.50 78 ALA A N 1
ATOM 621 C CA . ALA A 1 78 ? -24.662 4.215 17.756 1.00 92.50 78 ALA A CA 1
ATOM 622 C C . ALA A 1 78 ? -24.873 4.753 19.185 1.00 92.50 78 ALA A C 1
ATOM 624 O O . ALA A 1 78 ? -24.178 5.676 19.613 1.00 92.50 78 ALA A O 1
ATOM 625 N N . ILE A 1 79 ? -25.806 4.175 19.951 1.00 92.88 79 ILE A N 1
ATOM 626 C CA . ILE A 1 79 ? -26.021 4.542 21.361 1.00 92.88 79 ILE A CA 1
ATOM 627 C C . ILE A 1 79 ? -24.806 4.155 22.208 1.00 92.88 79 ILE A C 1
ATOM 629 O O . ILE A 1 79 ? -24.338 4.970 23.008 1.00 92.88 79 ILE A O 1
ATOM 633 N N . LEU A 1 80 ? -24.280 2.938 22.027 1.00 93.19 80 LEU A N 1
ATOM 634 C CA . LEU A 1 80 ? -23.072 2.482 22.720 1.00 93.19 80 LEU A CA 1
ATOM 635 C C . LEU A 1 80 ? -21.870 3.365 22.378 1.00 93.19 80 LEU A C 1
ATOM 637 O O . LEU A 1 80 ? -21.135 3.763 23.280 1.00 93.19 80 LEU A O 1
ATOM 641 N N . GLU A 1 81 ? -21.706 3.726 21.107 1.00 92.88 81 GLU A N 1
ATOM 642 C CA . GLU A 1 81 ? -20.647 4.619 20.645 1.00 92.88 81 GLU A CA 1
ATOM 643 C C . GLU A 1 81 ? -20.754 6.003 21.307 1.00 92.88 81 GLU A C 1
ATOM 645 O O . GLU A 1 81 ? -19.792 6.497 21.900 1.00 92.88 81 GLU A O 1
ATOM 650 N N . ALA A 1 82 ? -21.944 6.611 21.285 1.00 93.44 82 ALA A N 1
ATOM 651 C CA . ALA A 1 82 ? -22.188 7.916 21.896 1.00 93.44 82 ALA A CA 1
ATOM 652 C C . ALA A 1 82 ? -21.941 7.903 23.413 1.00 93.44 82 ALA A C 1
ATOM 654 O O . ALA A 1 82 ? -21.376 8.853 23.965 1.00 93.44 82 ALA A O 1
ATOM 655 N N . TRP A 1 83 ? -22.330 6.821 24.092 1.00 94.75 83 TRP A N 1
ATOM 656 C CA . TRP A 1 83 ? -22.053 6.631 25.512 1.00 94.75 83 TRP A CA 1
ATOM 657 C C . TRP A 1 83 ? -20.549 6.506 25.779 1.00 94.75 83 TRP A C 1
ATOM 659 O O . TRP A 1 83 ? -20.030 7.190 26.660 1.00 94.75 83 TRP A O 1
ATOM 669 N N . GLN A 1 84 ? -19.829 5.695 24.995 1.00 93.00 84 GLN A N 1
ATOM 670 C CA . GLN A 1 84 ? -18.383 5.496 25.142 1.00 93.00 84 GLN A CA 1
ATOM 671 C C . GLN A 1 84 ? -17.593 6.790 24.903 1.00 93.00 84 GLN A C 1
ATOM 673 O O . GLN A 1 84 ? -16.650 7.068 25.648 1.00 93.00 84 GLN A O 1
ATOM 678 N N . ARG A 1 85 ? -17.993 7.609 23.919 1.00 92.19 85 ARG A N 1
ATOM 679 C CA . ARG A 1 85 ? -17.391 8.930 23.663 1.00 92.19 85 ARG A CA 1
ATOM 680 C C . ARG A 1 85 ? -17.597 9.876 24.850 1.00 92.19 85 ARG A C 1
ATOM 682 O O . ARG A 1 85 ? -16.621 10.390 25.394 1.00 92.19 85 ARG A O 1
ATOM 689 N N . LYS A 1 86 ? -18.840 10.023 25.330 1.00 92.94 86 LYS A N 1
ATOM 690 C CA . LYS A 1 86 ? -19.141 10.852 26.514 1.00 92.94 86 LYS A CA 1
ATOM 691 C C . LYS A 1 86 ? -18.435 10.365 27.775 1.00 92.94 86 LYS A C 1
ATOM 693 O O . LYS A 1 86 ? -17.988 11.179 28.575 1.00 92.94 86 LYS A O 1
ATOM 698 N N . TYR A 1 87 ? -18.323 9.052 27.958 1.00 92.50 87 TYR A N 1
ATOM 699 C CA . TYR A 1 87 ? -17.575 8.467 29.065 1.00 92.50 87 TYR A CA 1
ATOM 700 C C . TYR A 1 87 ? -16.098 8.878 29.016 1.00 92.50 87 TYR A C 1
ATOM 702 O O . TYR A 1 87 ? -15.553 9.321 30.025 1.00 92.50 87 TYR A O 1
ATOM 710 N N . SER A 1 88 ? -15.459 8.783 27.846 1.00 89.62 88 SER A N 1
ATOM 711 C CA . SER A 1 88 ? -14.056 9.172 27.685 1.00 89.62 88 SER A CA 1
ATOM 712 C C . SER A 1 88 ? -13.828 10.652 28.015 1.00 89.62 88 SER A C 1
ATOM 714 O O . SER A 1 88 ? -12.919 10.972 28.785 1.00 89.62 88 SER A O 1
ATOM 716 N N . GLU A 1 89 ? -14.703 11.534 27.521 1.00 90.19 89 GLU A N 1
ATOM 717 C CA . GLU A 1 89 ? -14.679 12.972 27.81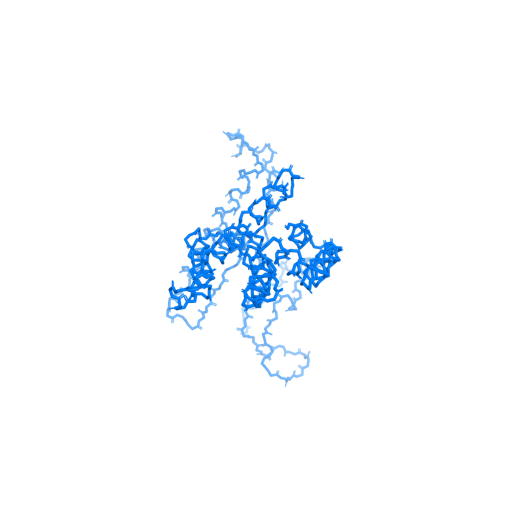8 1.00 90.19 89 GLU A CA 1
ATOM 718 C C . GLU A 1 89 ? -14.885 13.261 29.309 1.00 90.19 89 GLU A C 1
ATOM 720 O O . GLU A 1 89 ? -14.119 14.020 29.903 1.00 90.19 89 GLU A O 1
ATOM 725 N N . ALA A 1 90 ? -15.875 12.622 29.937 1.00 90.44 90 ALA A N 1
ATOM 726 C CA . ALA A 1 90 ? -16.162 12.801 31.356 1.00 90.44 90 ALA A CA 1
ATOM 727 C C . ALA A 1 90 ? -14.990 12.345 32.241 1.00 90.44 90 ALA A C 1
ATOM 729 O O . ALA A 1 90 ? -14.653 13.023 33.211 1.00 90.44 90 ALA A O 1
ATOM 730 N N . VAL A 1 91 ? -14.325 11.236 31.896 1.00 88.44 91 VAL A N 1
ATOM 731 C CA . VAL A 1 91 ? -13.136 10.762 32.624 1.00 88.44 91 VAL A CA 1
ATOM 732 C C . VAL A 1 91 ? -11.985 11.758 32.491 1.00 88.44 91 VAL A C 1
ATOM 734 O O . VAL A 1 91 ? -11.359 12.094 33.495 1.00 88.44 91 VAL A O 1
ATOM 737 N N . LEU A 1 92 ? -11.732 12.278 31.288 1.00 85.69 92 LEU A N 1
ATOM 738 C CA . LEU A 1 92 ? -10.684 13.278 31.069 1.00 85.69 92 LEU A CA 1
ATOM 739 C C . LEU A 1 92 ? -10.962 14.581 31.829 1.00 85.69 92 LEU A C 1
ATOM 741 O O . LEU A 1 92 ? -10.042 15.148 32.411 1.00 85.69 92 LEU A O 1
ATOM 745 N N . GLN A 1 93 ? -12.219 15.026 31.879 1.00 87.31 93 GLN A N 1
ATOM 746 C CA . GLN A 1 93 ? -12.626 16.219 32.632 1.00 87.31 93 GLN A CA 1
ATOM 747 C C . GLN A 1 93 ? -12.611 16.012 34.149 1.00 87.31 93 GLN A C 1
ATOM 749 O O . GLN A 1 93 ? -12.442 16.9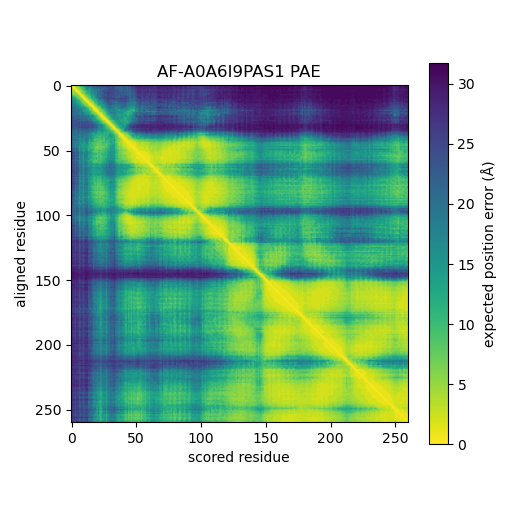74 34.896 1.00 87.31 93 GLN A O 1
ATOM 754 N N . SER A 1 94 ? -12.782 14.775 34.622 1.00 84.50 94 SER A N 1
ATOM 755 C CA . SER A 1 94 ? -12.792 14.481 36.059 1.00 84.50 94 SER A CA 1
ATOM 756 C C . SER A 1 94 ? -11.422 14.647 36.727 1.00 84.50 94 SER A C 1
ATOM 758 O O . SER A 1 94 ? -11.343 14.769 37.950 1.00 84.50 94 SER A O 1
ATOM 760 N N . VAL A 1 95 ? -10.340 14.676 35.941 1.00 82.81 95 VAL A N 1
ATOM 761 C CA . VAL A 1 95 ? -8.975 14.867 36.435 1.00 82.81 95 VAL A CA 1
ATOM 762 C C . VAL A 1 95 ? -8.595 16.343 36.345 1.00 82.81 95 VAL A C 1
ATOM 764 O O . VAL A 1 95 ? -8.527 16.921 35.262 1.00 82.81 95 VAL A O 1
ATOM 767 N N . ALA A 1 96 ? -8.305 16.965 37.488 1.00 78.44 96 ALA A N 1
ATOM 768 C CA . ALA A 1 96 ? -7.808 18.336 37.521 1.00 78.44 96 ALA A CA 1
ATOM 769 C C . ALA A 1 96 ? -6.424 18.433 36.853 1.00 78.44 96 ALA A C 1
ATOM 771 O O . ALA A 1 96 ? -5.528 17.656 37.162 1.00 78.44 96 ALA A O 1
ATOM 772 N N . ALA A 1 97 ? -6.200 19.445 36.009 1.00 71.44 97 ALA A N 1
ATOM 773 C CA . ALA A 1 97 ? -4.935 19.617 35.278 1.00 71.44 97 ALA A CA 1
ATOM 774 C C . ALA A 1 97 ? -3.675 19.723 36.173 1.00 71.44 97 ALA A C 1
ATOM 776 O O . ALA A 1 97 ? -2.570 19.474 35.703 1.00 71.44 97 ALA A O 1
ATOM 777 N N . ASN A 1 98 ? -3.842 20.055 37.460 1.00 75.81 98 ASN A N 1
ATOM 778 C CA . ASN A 1 98 ? -2.766 20.194 38.448 1.00 75.81 98 ASN A CA 1
ATOM 779 C C . ASN A 1 98 ? -2.599 18.971 39.375 1.00 75.81 98 ASN A C 1
ATOM 781 O O . ASN A 1 98 ? -1.870 19.058 40.365 1.00 75.81 98 ASN A O 1
ATOM 785 N N . SER A 1 99 ? -3.278 17.846 39.124 1.00 77.44 99 SER A N 1
ATOM 786 C CA . SER A 1 99 ? -3.110 16.650 39.955 1.00 77.44 99 SER A CA 1
ATOM 787 C C . SER A 1 99 ? -1.845 15.867 39.598 1.00 77.44 99 SER A C 1
ATOM 789 O O . SER A 1 99 ? -1.484 15.720 38.435 1.00 77.44 99 SER A O 1
ATOM 791 N N . SER A 1 100 ? -1.206 15.274 40.609 1.00 79.12 100 SER A N 1
ATOM 792 C CA . SER A 1 100 ? -0.074 14.347 40.443 1.00 79.12 100 SER A CA 1
ATOM 793 C C . SER A 1 100 ? -0.467 12.991 39.838 1.00 79.12 100 SER A C 1
ATOM 795 O O . SER A 1 100 ? 0.399 12.174 39.533 1.00 79.12 100 SER A O 1
ATOM 797 N N . GLN A 1 101 ? -1.767 12.741 39.671 1.00 78.31 101 GLN A N 1
ATOM 798 C CA . GLN A 1 101 ? -2.327 11.513 39.119 1.00 78.31 101 GLN A CA 1
ATOM 799 C C . GLN A 1 101 ? -2.937 11.787 37.745 1.00 78.31 101 GLN A C 1
ATOM 801 O O . GLN A 1 101 ? -3.623 12.791 37.555 1.00 78.31 101 GLN A O 1
ATOM 806 N N . LYS A 1 102 ? -2.699 10.875 36.798 1.00 82.44 102 LYS A N 1
ATOM 807 C CA . LYS A 1 102 ? -3.252 10.911 35.442 1.00 82.44 102 LYS A CA 1
ATOM 808 C C . LYS A 1 102 ? -4.165 9.707 35.252 1.00 82.44 102 LYS A C 1
ATOM 810 O O . LYS A 1 102 ? -3.721 8.576 35.429 1.00 82.44 102 LYS A O 1
ATOM 815 N N . VAL A 1 103 ? -5.413 9.951 34.865 1.00 84.69 103 VAL A N 1
ATOM 816 C CA . VAL A 1 103 ? -6.359 8.893 34.488 1.00 84.69 103 VAL A CA 1
ATOM 817 C C . VAL A 1 103 ? -6.500 8.892 32.974 1.00 84.69 103 VAL A C 1
ATOM 819 O O . VAL A 1 103 ? -6.588 9.944 32.343 1.00 84.69 103 VAL A O 1
ATOM 822 N N . LEU A 1 104 ? -6.480 7.700 32.391 1.00 85.06 104 LEU A N 1
ATOM 823 C CA . LEU A 1 104 ? -6.657 7.471 30.964 1.00 85.06 104 LEU A CA 1
ATOM 824 C C . LEU A 1 104 ? -7.862 6.551 30.785 1.00 85.06 104 LEU A C 1
ATOM 826 O O . LEU A 1 104 ? -8.012 5.578 31.522 1.00 85.06 104 LEU A O 1
ATOM 830 N N . SER A 1 105 ? -8.711 6.866 29.814 1.00 87.81 105 SER A N 1
ATOM 831 C CA . SER A 1 105 ? -9.813 6.006 29.396 1.00 87.81 105 SER A CA 1
ATOM 832 C C . SER A 1 105 ? -9.465 5.339 28.069 1.00 87.81 105 SER A C 1
ATOM 834 O O . SER A 1 105 ? -8.774 5.913 27.228 1.00 87.81 105 SER A O 1
ATOM 836 N N . PHE A 1 106 ? -9.936 4.109 27.893 1.00 87.62 106 PHE A N 1
ATOM 837 C CA . PHE A 1 106 ? -9.834 3.372 26.642 1.00 87.62 106 PHE A CA 1
ATOM 838 C C . PHE A 1 106 ? -11.153 2.646 26.404 1.00 87.62 106 PHE A C 1
ATOM 840 O O . PHE A 1 106 ? -11.671 1.979 27.300 1.00 87.62 106 PHE A O 1
ATOM 847 N N . THR A 1 107 ? -11.707 2.800 25.208 1.00 89.06 107 THR A N 1
ATOM 848 C CA . THR A 1 107 ? -12.974 2.192 24.790 1.00 89.06 107 THR A CA 1
ATOM 849 C C . THR A 1 107 ? -12.829 1.544 23.414 1.00 89.06 107 THR A C 1
ATOM 851 O O . THR A 1 107 ? -11.895 1.849 22.667 1.00 89.06 107 THR A O 1
ATOM 854 N N . SER A 1 108 ? -13.769 0.665 23.053 1.00 86.50 108 SER A N 1
ATOM 855 C CA . SER A 1 108 ? -13.783 0.038 21.724 1.00 86.50 108 SER A CA 1
ATOM 856 C C . SER A 1 108 ? -13.878 1.091 20.616 1.00 86.50 108 SER A C 1
ATOM 858 O O . SER A 1 108 ? -13.116 1.031 19.656 1.00 86.50 108 SER A O 1
ATOM 860 N N . THR A 1 109 ? -14.717 2.118 20.800 1.00 86.88 109 THR A N 1
ATOM 861 C CA . THR A 1 109 ? -14.818 3.245 19.862 1.00 86.88 109 THR A CA 1
ATOM 862 C C . THR A 1 109 ? -13.498 3.993 19.705 1.00 86.88 109 THR A C 1
ATOM 864 O O . THR A 1 109 ? -13.120 4.319 18.588 1.00 86.88 109 THR A O 1
ATOM 867 N N . THR A 1 110 ? -12.747 4.242 20.787 1.00 86.81 110 THR A N 1
ATOM 868 C CA . THR A 1 110 ? -11.448 4.931 20.652 1.00 86.81 110 THR A CA 1
ATOM 869 C C . THR A 1 110 ? -10.426 4.108 19.871 1.00 86.81 110 THR A C 1
ATOM 871 O O . THR A 1 110 ? -9.618 4.680 19.145 1.00 86.81 110 THR A O 1
ATOM 874 N N . LEU A 1 111 ? -10.463 2.774 19.970 1.00 85.56 111 LEU A N 1
ATOM 875 C CA . LEU A 1 111 ? -9.622 1.907 19.144 1.00 85.56 111 LEU A CA 1
ATOM 876 C C . LEU A 1 111 ? -10.023 2.004 17.672 1.00 85.56 111 LEU A C 1
ATOM 878 O O . LEU A 1 111 ? -9.148 2.128 16.819 1.00 85.56 111 LEU A O 1
ATOM 882 N N . GLU A 1 112 ? -11.322 1.977 17.375 1.00 82.94 112 GLU A N 1
ATOM 883 C CA . GLU A 1 112 ? -11.827 2.149 16.011 1.00 82.94 112 GLU A CA 1
ATOM 884 C C . GLU A 1 112 ? -11.459 3.520 15.439 1.00 82.94 112 GLU A C 1
ATOM 886 O O . GLU A 1 112 ? -10.981 3.584 14.312 1.00 82.94 112 GLU A O 1
ATOM 891 N N . ASP A 1 113 ? -11.581 4.596 16.221 1.00 84.69 113 ASP A N 1
ATOM 892 C CA . ASP A 1 113 ? -11.157 5.945 15.832 1.00 84.69 113 ASP A CA 1
ATOM 893 C C . ASP A 1 113 ? -9.650 5.997 15.536 1.00 84.69 113 ASP A C 1
ATOM 895 O O . ASP A 1 113 ? -9.230 6.597 14.546 1.00 84.69 113 ASP A O 1
ATOM 899 N N . ILE A 1 114 ? -8.821 5.340 16.355 1.00 83.75 114 ILE A N 1
ATOM 900 C CA . ILE A 1 114 ? -7.373 5.239 16.126 1.00 83.75 114 ILE A CA 1
ATOM 901 C C . ILE A 1 114 ? -7.091 4.466 14.833 1.00 83.75 114 ILE A C 1
ATOM 903 O O . ILE A 1 114 ? -6.337 4.947 13.988 1.00 83.75 114 ILE A O 1
ATOM 907 N N . LEU A 1 115 ? -7.708 3.297 14.640 1.00 78.44 115 LEU A N 1
ATOM 908 C CA . LEU A 1 115 ? -7.556 2.499 13.419 1.00 78.44 115 LEU A CA 1
ATOM 909 C C . LEU A 1 115 ? -8.039 3.256 12.179 1.00 78.44 115 LEU A C 1
ATOM 911 O O . LEU A 1 115 ? -7.402 3.191 11.125 1.00 78.44 115 LEU A O 1
ATOM 915 N N . LYS A 1 116 ? -9.138 4.001 12.305 1.00 78.56 116 LYS A N 1
ATOM 916 C CA . LYS A 1 116 ? -9.684 4.846 11.248 1.00 78.56 116 LYS A CA 1
ATOM 917 C C . LYS A 1 116 ? -8.735 5.990 10.929 1.00 78.56 116 LYS A C 1
ATOM 919 O O . LYS A 1 116 ? -8.459 6.191 9.761 1.00 78.56 116 LYS A O 1
ATOM 924 N N . SER A 1 117 ? -8.157 6.648 11.932 1.00 78.25 117 SER A N 1
ATOM 925 C CA . SER A 1 117 ? -7.138 7.692 11.761 1.00 78.25 117 SER A CA 1
ATOM 926 C C . SER A 1 117 ? -5.860 7.166 11.091 1.00 78.25 117 SER A C 1
ATOM 928 O O . SER A 1 117 ? -5.300 7.822 10.217 1.00 78.25 117 SER A O 1
ATOM 930 N N . PHE A 1 118 ? -5.431 5.939 11.413 1.00 69.56 118 PHE A N 1
ATOM 931 C CA . PHE A 1 118 ? -4.344 5.264 10.688 1.00 69.56 118 PHE A CA 1
ATOM 932 C C . PHE A 1 118 ? -4.713 4.917 9.239 1.00 69.56 118 PHE A C 1
ATOM 934 O O . PHE A 1 118 ? -3.842 4.901 8.367 1.00 69.56 118 PHE A O 1
ATOM 941 N N . SER A 1 119 ? -5.992 4.641 8.988 1.00 67.19 119 SER A N 1
ATOM 942 C CA . SER A 1 119 ? -6.529 4.352 7.655 1.00 67.19 119 SER A CA 1
ATOM 943 C C . SER A 1 119 ? -6.891 5.617 6.869 1.00 67.19 119 SER A C 1
ATOM 945 O O . SER A 1 119 ? -7.081 5.533 5.656 1.00 67.19 119 SER A O 1
ATOM 947 N N . ASP A 1 120 ? -6.976 6.778 7.526 1.00 71.50 120 ASP A N 1
ATOM 948 C CA . ASP A 1 120 ? -7.316 8.062 6.920 1.00 71.50 120 ASP A CA 1
ATOM 949 C C . ASP A 1 120 ? -6.097 8.580 6.156 1.00 71.50 120 ASP A C 1
ATOM 951 O O . ASP A 1 120 ? -5.211 9.294 6.639 1.00 71.50 120 ASP A O 1
ATOM 955 N N . ILE A 1 121 ? -5.997 8.106 4.923 1.00 64.06 121 ILE A N 1
ATOM 956 C CA . ILE A 1 121 ? -4.896 8.420 4.037 1.00 64.06 121 ILE A CA 1
ATOM 957 C C . ILE A 1 121 ? -5.070 9.864 3.576 1.00 64.06 121 ILE A C 1
ATOM 959 O O . ILE A 1 121 ? -5.892 10.175 2.715 1.00 64.06 121 ILE A O 1
ATOM 963 N N . SER A 1 122 ? -4.241 10.764 4.107 1.00 71.19 122 SER A N 1
ATOM 964 C CA . SER A 1 122 ? -4.141 12.120 3.573 1.00 71.19 122 SER A CA 1
ATOM 965 C C . SER A 1 122 ? -3.670 12.051 2.117 1.00 71.19 122 SER A C 1
ATOM 967 O O . SER A 1 122 ? -2.480 11.840 1.863 1.00 71.19 122 SER A O 1
ATOM 969 N N . VAL A 1 123 ? -4.594 12.257 1.174 1.00 74.31 123 VAL A N 1
ATOM 970 C CA . VAL A 1 123 ? -4.337 12.260 -0.279 1.00 74.31 123 VAL A CA 1
ATOM 971 C C . VAL A 1 123 ? -3.161 13.171 -0.622 1.00 74.31 123 VAL A C 1
ATOM 973 O O . VAL A 1 123 ? -2.329 12.817 -1.446 1.00 74.31 123 VAL A O 1
ATOM 976 N N . ILE A 1 124 ? -3.030 14.297 0.085 1.00 80.00 124 ILE A N 1
ATOM 977 C CA . ILE A 1 124 ? -1.926 15.254 -0.061 1.00 80.00 124 ILE A CA 1
ATOM 978 C C . ILE A 1 124 ? -0.563 14.601 0.194 1.00 80.00 124 ILE A C 1
ATOM 980 O O . ILE A 1 124 ? 0.364 14.838 -0.569 1.00 80.00 124 ILE A O 1
ATOM 984 N N . ARG A 1 125 ? -0.430 13.762 1.229 1.00 74.44 125 ARG A N 1
ATOM 985 C CA . ARG A 1 125 ? 0.846 13.121 1.596 1.00 74.44 125 ARG A CA 1
ATOM 986 C C . ARG A 1 125 ? 1.236 12.034 0.598 1.00 74.44 125 ARG A C 1
ATOM 988 O O . ARG A 1 125 ? 2.403 11.912 0.233 1.00 74.44 125 ARG A O 1
ATOM 995 N N . VAL A 1 126 ? 0.244 11.282 0.125 1.00 72.25 126 VAL A N 1
ATOM 996 C CA . VAL A 1 126 ? 0.431 10.280 -0.929 1.00 72.25 126 VAL A CA 1
ATOM 997 C C . VAL A 1 126 ? 0.805 10.966 -2.241 1.00 72.25 126 VAL A C 1
ATOM 999 O O . VAL A 1 126 ? 1.842 10.649 -2.814 1.00 72.25 126 VAL A O 1
ATOM 1002 N N . ALA A 1 127 ? 0.041 11.974 -2.664 1.00 78.44 127 ALA A N 1
ATOM 1003 C CA . ALA A 1 127 ? 0.321 12.766 -3.858 1.00 78.44 127 ALA A CA 1
ATOM 1004 C C . ALA A 1 127 ? 1.693 13.451 -3.788 1.00 78.44 127 ALA A C 1
ATOM 1006 O O . ALA A 1 127 ? 2.437 13.413 -4.765 1.00 78.44 127 ALA A O 1
ATOM 1007 N N . SER A 1 128 ? 2.075 14.013 -2.633 1.00 81.69 128 SER A N 1
ATOM 1008 C CA . SER A 1 128 ? 3.407 14.594 -2.447 1.00 81.69 128 SER A CA 1
ATOM 1009 C C . SER A 1 128 ? 4.504 13.542 -2.549 1.00 81.69 128 SER A C 1
ATOM 1011 O O . SER A 1 128 ? 5.524 13.810 -3.169 1.00 81.69 128 SER A O 1
ATOM 1013 N N . GLY A 1 129 ? 4.293 12.339 -2.001 1.00 77.31 129 GLY A N 1
ATOM 1014 C CA . GLY A 1 129 ? 5.243 11.234 -2.124 1.00 77.31 129 GLY A CA 1
ATOM 1015 C C . GLY A 1 129 ? 5.433 10.814 -3.579 1.00 77.31 129 GLY A C 1
ATOM 1016 O O . GLY A 1 129 ? 6.566 10.714 -4.042 1.00 77.31 129 GLY A O 1
ATOM 1017 N N . TYR A 1 130 ? 4.341 10.640 -4.329 1.00 74.81 130 TYR A N 1
ATOM 1018 C CA . TYR A 1 130 ? 4.403 10.321 -5.758 1.00 74.81 130 TYR A CA 1
ATOM 1019 C C . TYR A 1 130 ? 5.094 11.411 -6.568 1.00 74.81 130 TYR A C 1
ATOM 1021 O O . TYR A 1 130 ? 5.944 11.103 -7.399 1.00 74.81 130 TYR A O 1
ATOM 1029 N N . LEU A 1 131 ? 4.760 12.679 -6.316 1.00 81.25 131 LEU A N 1
ATOM 1030 C CA . LEU A 1 131 ? 5.379 13.808 -7.001 1.00 81.25 131 LEU A CA 1
ATOM 1031 C C . LEU A 1 131 ? 6.884 13.862 -6.725 1.00 81.25 131 LEU A C 1
ATOM 1033 O O . LEU A 1 131 ? 7.659 14.095 -7.645 1.00 81.25 131 LEU A O 1
ATOM 1037 N N . LEU A 1 132 ? 7.301 13.614 -5.481 1.00 81.69 132 LEU A N 1
ATOM 1038 C CA . LEU A 1 132 ? 8.704 13.641 -5.071 1.00 81.69 132 LEU A CA 1
ATOM 1039 C C . LEU A 1 132 ? 9.477 12.445 -5.643 1.00 81.69 132 LEU A C 1
ATOM 1041 O O . LEU A 1 132 ? 10.587 12.625 -6.131 1.00 81.69 132 LEU A O 1
ATOM 1045 N N . MET A 1 133 ? 8.869 11.256 -5.676 1.00 72.31 133 MET A N 1
ATOM 1046 C CA . MET A 1 133 ? 9.427 10.063 -6.323 1.00 72.31 133 MET A CA 1
ATOM 1047 C C . MET A 1 133 ? 9.592 10.263 -7.834 1.00 72.31 133 MET A C 1
ATOM 1049 O O . MET A 1 133 ? 10.636 9.943 -8.396 1.00 72.31 133 MET A O 1
ATOM 1053 N N . LEU A 1 134 ? 8.578 10.830 -8.491 1.00 72.06 134 LEU A N 1
ATOM 1054 C CA . LEU A 1 134 ? 8.603 11.117 -9.922 1.00 72.06 134 LEU A CA 1
ATOM 1055 C C . LEU A 1 134 ? 9.612 12.225 -10.236 1.00 72.06 134 LEU A C 1
ATOM 1057 O O . LEU A 1 134 ? 10.388 12.090 -11.175 1.00 72.06 134 LEU A O 1
ATOM 1061 N N . ALA A 1 135 ? 9.672 13.278 -9.418 1.00 79.62 135 ALA A N 1
ATOM 1062 C CA . ALA A 1 135 ? 10.686 14.319 -9.529 1.00 79.62 135 ALA A CA 1
ATOM 1063 C C . ALA A 1 135 ? 12.095 13.746 -9.346 1.00 79.62 135 ALA A C 1
ATOM 1065 O O . ALA A 1 135 ? 12.965 14.051 -10.155 1.00 79.62 135 ALA A O 1
ATOM 1066 N N . TYR A 1 136 ? 12.311 12.888 -8.342 1.00 75.44 136 TYR A N 1
ATOM 1067 C CA . TYR A 1 136 ? 13.578 12.192 -8.128 1.00 75.44 136 TYR A CA 1
ATOM 1068 C C . TYR A 1 136 ? 13.954 11.359 -9.355 1.00 75.44 136 TYR A C 1
ATOM 1070 O O . TYR A 1 136 ? 15.012 11.588 -9.926 1.00 75.44 136 TYR A O 1
ATOM 1078 N N . ALA A 1 137 ? 13.065 10.488 -9.838 1.00 67.12 137 ALA A N 1
ATOM 1079 C CA . ALA A 1 137 ? 13.323 9.656 -11.011 1.00 67.12 137 ALA A CA 1
ATOM 1080 C C . ALA A 1 137 ? 13.625 10.491 -12.274 1.00 67.12 137 ALA A C 1
ATOM 1082 O O . ALA A 1 137 ? 14.564 10.185 -13.012 1.00 67.12 137 ALA A O 1
ATOM 1083 N N . CYS A 1 138 ? 12.891 11.589 -12.488 1.00 69.19 138 CYS A N 1
ATOM 1084 C CA . CYS A 1 138 ? 13.145 12.545 -13.567 1.00 69.19 138 CYS A CA 1
ATOM 1085 C C . CYS A 1 138 ? 14.501 13.253 -13.415 1.00 69.19 138 CYS A C 1
ATOM 1087 O O . CYS A 1 138 ? 15.232 13.365 -14.396 1.00 69.19 138 CYS A O 1
ATOM 1089 N N . LEU A 1 139 ? 14.857 13.706 -12.208 1.00 72.81 139 LEU A N 1
ATOM 1090 C CA . LEU A 1 139 ? 16.133 14.365 -11.901 1.00 72.81 139 LEU A CA 1
ATOM 1091 C C . LEU A 1 139 ? 17.319 13.410 -12.075 1.00 72.81 139 LEU A C 1
ATOM 1093 O O . LEU A 1 139 ? 18.331 13.802 -12.647 1.00 72.81 139 LEU A O 1
ATOM 1097 N N . THR A 1 140 ? 17.198 12.156 -11.630 1.00 66.38 140 THR A N 1
ATOM 1098 C CA . THR A 1 140 ? 18.251 11.139 -11.774 1.00 66.38 140 THR A CA 1
ATOM 1099 C C . THR A 1 140 ? 18.454 10.728 -13.238 1.00 66.38 140 THR A C 1
ATOM 1101 O O . THR A 1 140 ? 19.585 10.485 -13.653 1.00 66.38 140 THR A O 1
ATOM 1104 N N . MET A 1 141 ? 17.386 10.696 -14.048 1.00 59.47 141 MET A N 1
ATOM 1105 C CA . MET A 1 141 ? 17.457 10.450 -15.500 1.00 59.47 141 MET A CA 1
ATOM 1106 C C . MET A 1 141 ? 17.940 11.667 -16.306 1.00 59.47 141 MET A C 1
ATOM 1108 O O . MET A 1 141 ? 18.390 11.506 -17.447 1.00 59.47 141 MET A O 1
ATOM 1112 N N . LEU A 1 142 ? 17.853 12.884 -15.756 1.00 58.69 142 LEU A N 1
ATOM 1113 C CA . LEU A 1 142 ? 18.295 14.103 -16.427 1.00 58.69 142 LEU A CA 1
ATOM 1114 C C . LEU A 1 142 ? 19.829 14.176 -16.427 1.00 58.69 142 LEU A C 1
ATOM 1116 O O . LEU A 1 142 ? 20.461 14.830 -15.602 1.00 58.69 142 LEU A O 1
ATOM 1120 N N . ARG A 1 143 ? 20.451 13.494 -17.390 1.00 55.84 143 ARG A N 1
ATOM 1121 C CA . ARG A 1 143 ? 21.871 13.682 -17.702 1.00 55.84 143 ARG A CA 1
ATOM 1122 C C . ARG A 1 143 ? 22.100 15.112 -18.203 1.00 55.84 143 ARG A C 1
ATOM 1124 O O . ARG A 1 143 ? 21.418 15.566 -19.116 1.00 55.84 143 ARG A O 1
ATOM 1131 N N . TRP A 1 144 ? 23.109 15.780 -17.645 1.00 47.12 144 TRP A N 1
ATOM 1132 C CA . TRP A 1 144 ? 23.462 17.186 -17.906 1.00 47.12 144 TRP A CA 1
ATOM 1133 C C . TRP A 1 144 ? 23.997 17.467 -19.331 1.00 47.12 144 TRP A C 1
ATOM 1135 O O . TRP A 1 144 ? 24.235 18.618 -19.689 1.00 47.12 144 TRP A O 1
ATOM 1145 N N . ASP A 1 145 ? 24.170 16.440 -20.170 1.00 50.31 145 ASP A N 1
ATOM 1146 C CA . ASP A 1 145 ? 24.717 16.574 -21.525 1.00 50.31 145 ASP A CA 1
ATOM 1147 C C . ASP A 1 145 ? 23.615 16.729 -22.589 1.00 50.31 145 ASP A C 1
ATOM 1149 O O . ASP A 1 145 ? 23.103 15.754 -23.150 1.00 50.31 145 ASP A O 1
ATOM 1153 N N . CYS A 1 146 ? 23.305 17.981 -22.940 1.00 49.41 146 CYS A N 1
ATOM 1154 C CA . CYS A 1 146 ? 22.321 18.356 -23.966 1.00 49.41 146 CYS A CA 1
ATOM 1155 C C . CYS A 1 146 ? 22.602 17.793 -25.378 1.00 49.41 146 CYS A C 1
ATOM 1157 O O . CYS A 1 146 ? 21.703 17.782 -26.214 1.00 49.41 146 CYS A O 1
ATOM 1159 N N . ALA A 1 147 ? 23.813 17.296 -25.662 1.00 51.72 147 ALA A N 1
ATOM 1160 C CA . ALA A 1 147 ? 24.198 16.771 -26.980 1.00 51.72 147 ALA A CA 1
ATOM 1161 C C . ALA A 1 147 ? 24.001 15.244 -27.151 1.00 51.72 147 ALA A C 1
ATOM 1163 O O . ALA A 1 147 ? 24.091 14.738 -28.269 1.00 51.72 147 ALA A O 1
ATOM 1164 N N . LYS A 1 148 ? 23.727 14.496 -26.069 1.00 56.75 148 LYS A N 1
ATOM 1165 C CA . LYS A 1 148 ? 23.455 13.038 -26.069 1.00 56.75 148 LYS A CA 1
ATOM 1166 C C . LYS A 1 148 ? 22.293 12.690 -25.124 1.00 56.75 148 LYS A C 1
ATOM 1168 O O . LYS A 1 148 ? 22.357 11.714 -24.376 1.00 56.75 148 LYS A O 1
ATOM 1173 N N . SER A 1 149 ? 21.256 13.528 -25.102 1.00 55.25 149 SER A N 1
ATOM 1174 C CA . SER A 1 149 ? 20.189 13.447 -24.101 1.00 55.25 149 SER A CA 1
ATOM 1175 C C . SER A 1 149 ? 19.388 12.144 -24.212 1.00 55.25 149 SER A C 1
ATOM 1177 O O . SER A 1 149 ? 18.580 11.961 -25.118 1.00 55.25 149 SER A O 1
ATOM 1179 N N . GLN A 1 150 ? 19.596 11.240 -23.252 1.00 63.38 150 GLN A N 1
ATOM 1180 C C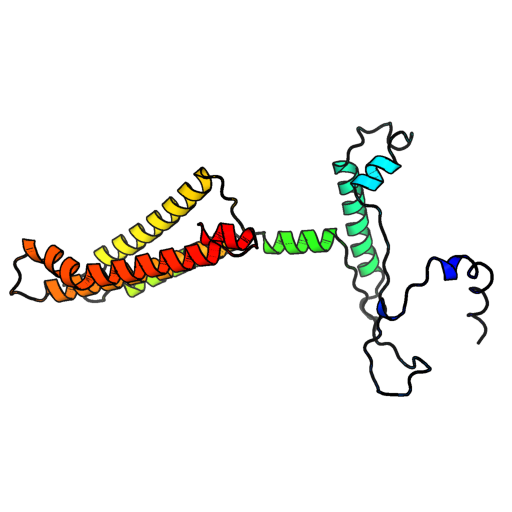A . GLN A 1 150 ? 18.718 10.095 -22.989 1.00 63.38 150 GLN A CA 1
ATOM 1181 C C . GLN A 1 150 ? 17.646 10.407 -21.936 1.00 63.38 150 GLN A C 1
ATOM 1183 O O . GLN A 1 150 ? 16.907 9.512 -21.528 1.00 63.38 150 GLN A O 1
ATOM 1188 N N . GLY A 1 151 ? 17.511 11.676 -21.530 1.00 67.81 151 GLY A N 1
ATOM 1189 C CA . GLY A 1 151 ? 16.508 12.092 -20.547 1.00 67.81 151 GLY A CA 1
ATOM 1190 C C . GLY A 1 151 ? 15.077 11.793 -21.002 1.00 67.81 151 GLY A C 1
ATOM 1191 O O . GLY A 1 151 ? 14.245 11.415 -20.187 1.00 67.81 151 GLY A O 1
ATOM 1192 N N . ALA A 1 152 ? 14.801 11.864 -22.312 1.00 74.31 152 ALA A N 1
ATOM 1193 C CA . ALA A 1 152 ? 13.491 11.523 -22.870 1.00 74.31 152 ALA A CA 1
ATOM 1194 C C . ALA A 1 152 ? 13.156 10.024 -22.750 1.00 74.31 152 ALA A C 1
ATOM 1196 O O . ALA A 1 152 ? 12.022 9.680 -22.431 1.00 74.31 152 ALA A O 1
ATOM 1197 N N . VAL A 1 153 ? 14.140 9.137 -22.957 1.00 77.56 153 VAL A N 1
ATOM 1198 C CA . VAL A 1 153 ? 13.969 7.680 -22.781 1.00 77.56 153 VAL A CA 1
ATOM 1199 C C . VAL A 1 153 ? 13.716 7.363 -21.311 1.00 77.56 153 VAL A C 1
ATOM 1201 O O . VAL A 1 153 ? 12.841 6.565 -20.991 1.00 77.56 153 VAL A O 1
ATOM 1204 N N . GLY A 1 154 ? 14.434 8.046 -20.420 1.00 76.94 154 GLY A N 1
ATOM 1205 C CA . GLY A 1 154 ? 14.238 7.923 -18.986 1.00 76.94 154 GLY A CA 1
ATOM 1206 C C . GLY A 1 154 ? 12.861 8.367 -18.510 1.00 76.94 154 GLY A C 1
ATOM 1207 O O . GLY A 1 154 ? 12.180 7.631 -17.802 1.00 76.94 154 GLY A O 1
ATOM 1208 N N . LEU A 1 155 ? 12.423 9.544 -18.960 1.00 77.38 155 LEU A N 1
ATOM 1209 C CA . LEU A 1 155 ? 11.095 10.078 -18.670 1.00 77.38 155 LEU A CA 1
ATOM 1210 C C . LEU A 1 155 ? 9.988 9.154 -19.196 1.00 77.38 155 LEU A C 1
ATOM 1212 O O . LEU A 1 155 ? 9.047 8.846 -18.467 1.00 77.38 155 LEU A O 1
ATOM 1216 N N . ALA A 1 156 ? 10.115 8.678 -20.439 1.00 82.44 156 ALA A N 1
ATOM 1217 C CA . ALA A 1 156 ? 9.174 7.727 -21.024 1.00 82.44 156 ALA A CA 1
ATOM 1218 C C . ALA A 1 156 ? 9.143 6.404 -20.243 1.00 82.44 156 ALA A C 1
ATOM 1220 O O . ALA A 1 156 ? 8.069 5.855 -20.016 1.00 82.44 156 ALA A O 1
ATOM 1221 N N . GLY A 1 157 ? 10.301 5.926 -19.783 1.00 83.88 157 GLY A N 1
ATOM 1222 C CA . GLY A 1 157 ? 10.416 4.728 -18.962 1.00 83.88 157 GLY A CA 1
ATOM 1223 C C . GLY A 1 157 ? 9.711 4.857 -17.609 1.00 83.88 157 GLY A C 1
ATOM 1224 O O . GLY A 1 157 ? 8.909 3.997 -17.261 1.00 83.88 157 GLY A O 1
ATOM 1225 N N . VAL A 1 158 ? 9.922 5.959 -16.881 1.00 81.19 158 VAL A N 1
ATOM 1226 C CA . VAL A 1 158 ? 9.229 6.219 -15.603 1.00 81.19 158 VAL A CA 1
ATOM 1227 C C . VAL A 1 158 ? 7.717 6.322 -15.807 1.00 81.19 158 VAL A C 1
ATOM 1229 O O . VAL A 1 158 ? 6.954 5.709 -15.060 1.00 81.19 158 VAL A O 1
ATOM 1232 N N . LEU A 1 159 ? 7.268 7.037 -16.846 1.00 84.25 159 LEU A N 1
ATOM 1233 C CA . LEU A 1 159 ? 5.846 7.113 -17.189 1.00 84.25 159 LEU A CA 1
ATOM 1234 C C . LEU A 1 159 ? 5.267 5.725 -17.492 1.00 84.25 159 LEU A C 1
ATOM 1236 O O . LEU A 1 159 ? 4.196 5.385 -16.991 1.00 84.25 159 LEU A O 1
ATOM 1240 N N . LEU A 1 160 ? 5.986 4.890 -18.240 1.00 89.00 160 LEU A N 1
ATOM 1241 C CA . LEU A 1 160 ? 5.543 3.537 -18.565 1.00 89.00 160 LEU A CA 1
ATOM 1242 C C . LEU A 1 160 ? 5.444 2.643 -17.319 1.00 89.00 160 LEU A C 1
ATOM 1244 O O . LEU A 1 160 ? 4.459 1.921 -17.177 1.00 89.00 160 LEU A O 1
ATOM 1248 N N . VAL A 1 161 ? 6.384 2.751 -16.371 1.00 88.12 161 VAL A N 1
ATOM 1249 C CA . VAL A 1 161 ? 6.295 2.049 -15.077 1.00 88.12 161 VAL A CA 1
ATOM 1250 C C . VAL A 1 161 ? 5.087 2.538 -14.276 1.00 88.12 161 VAL A C 1
ATOM 1252 O O . VAL A 1 161 ? 4.312 1.716 -13.793 1.00 88.12 161 VAL A O 1
ATOM 1255 N N . THR A 1 162 ? 4.854 3.854 -14.179 1.00 85.56 162 THR A N 1
ATOM 1256 C CA . THR A 1 162 ? 3.675 4.379 -13.457 1.00 85.56 162 THR A CA 1
ATOM 1257 C C . THR A 1 162 ? 2.355 3.898 -14.060 1.00 85.56 162 THR A C 1
ATOM 1259 O O . THR A 1 162 ? 1.454 3.501 -13.321 1.00 85.56 162 THR A O 1
ATOM 1262 N N . LEU A 1 163 ? 2.249 3.868 -15.393 1.00 90.31 163 LEU A N 1
ATOM 1263 C CA . LEU A 1 163 ? 1.075 3.347 -16.092 1.00 90.31 163 LEU A CA 1
ATOM 1264 C C . LEU A 1 163 ? 0.915 1.839 -15.882 1.00 90.31 163 LEU A C 1
ATOM 1266 O O . LEU A 1 163 ? -0.208 1.381 -15.699 1.00 90.31 163 LEU A O 1
ATOM 1270 N N . SER A 1 164 ? 2.012 1.079 -15.848 1.00 92.62 164 SER A N 1
ATOM 1271 C CA . SER A 1 164 ? 1.988 -0.358 -15.554 1.00 92.62 164 SER A CA 1
ATOM 1272 C C . SER A 1 164 ? 1.483 -0.644 -14.138 1.00 92.62 164 SER A C 1
ATOM 1274 O O . SER A 1 164 ? 0.649 -1.528 -13.960 1.00 92.62 164 SER A O 1
ATOM 1276 N N . VAL A 1 165 ? 1.931 0.120 -13.135 1.00 90.06 165 VAL A N 1
ATOM 1277 C CA . VAL A 1 165 ? 1.444 -0.006 -11.749 1.00 90.06 165 VAL A CA 1
ATOM 1278 C C . VAL A 1 165 ? -0.041 0.344 -11.665 1.00 90.06 165 VAL A C 1
ATOM 1280 O O . VAL A 1 165 ? -0.820 -0.399 -11.070 1.00 90.06 165 VAL A O 1
ATOM 1283 N N . ALA A 1 166 ? -0.462 1.438 -12.308 1.00 89.75 166 ALA A N 1
ATOM 1284 C CA . ALA A 1 166 ? -1.870 1.827 -12.356 1.00 89.75 166 ALA A CA 1
ATOM 1285 C C . ALA A 1 166 ? -2.743 0.765 -13.050 1.00 89.75 166 ALA A C 1
ATOM 1287 O O . ALA A 1 166 ? -3.831 0.452 -12.567 1.00 89.75 166 ALA A O 1
ATOM 1288 N N . ALA A 1 167 ? -2.260 0.177 -14.148 1.00 94.06 167 ALA A N 1
ATOM 1289 C CA . ALA A 1 167 ? -2.948 -0.890 -14.867 1.00 94.06 167 ALA A CA 1
ATOM 1290 C C . ALA A 1 167 ? -3.034 -2.187 -14.046 1.00 94.06 167 ALA A C 1
ATOM 1292 O O . ALA A 1 167 ? -4.099 -2.799 -14.005 1.00 94.06 167 ALA A O 1
ATOM 1293 N N . GLY A 1 168 ? -1.958 -2.581 -13.354 1.00 92.56 168 GLY A N 1
ATOM 1294 C CA . GLY A 1 168 ? -1.936 -3.750 -12.468 1.00 92.56 168 GLY A CA 1
ATOM 1295 C C . GLY A 1 168 ? -2.918 -3.613 -11.304 1.00 92.56 168 GLY A C 1
ATOM 1296 O O . GLY A 1 168 ? -3.754 -4.491 -11.088 1.00 92.56 168 GLY A O 1
ATOM 1297 N N . LEU A 1 169 ? -2.910 -2.460 -10.627 1.00 90.69 169 LEU A N 1
ATOM 1298 C CA . LEU A 1 169 ? -3.874 -2.152 -9.567 1.00 90.69 169 LEU A CA 1
ATOM 1299 C C . LEU A 1 169 ? -5.315 -2.100 -10.090 1.00 90.69 169 LEU A C 1
ATOM 1301 O O . LEU A 1 169 ? -6.229 -2.621 -9.448 1.00 90.69 169 LEU A O 1
ATOM 1305 N N . GLY A 1 170 ? -5.526 -1.507 -11.268 1.00 91.75 170 GLY A N 1
ATOM 1306 C CA . GLY A 1 170 ? -6.828 -1.472 -11.933 1.00 91.75 170 GLY A CA 1
ATOM 1307 C C . GLY A 1 170 ? -7.350 -2.870 -12.268 1.00 91.75 170 GLY A C 1
ATOM 1308 O O . GLY A 1 170 ? -8.519 -3.165 -12.023 1.00 91.75 170 GLY A O 1
ATOM 1309 N N . LEU A 1 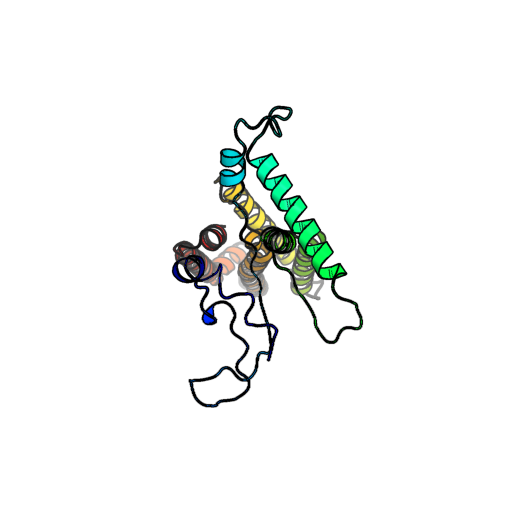171 ? -6.480 -3.760 -12.749 1.00 93.81 171 LEU A N 1
ATOM 1310 C CA . LEU A 1 171 ? -6.822 -5.155 -13.018 1.00 93.81 171 LEU A CA 1
ATOM 1311 C C . LEU A 1 171 ? -7.160 -5.914 -11.728 1.00 93.81 171 LEU A C 1
ATOM 1313 O O . LEU A 1 171 ? -8.154 -6.634 -11.688 1.00 93.81 171 LEU A O 1
ATOM 1317 N N . CYS A 1 172 ? -6.401 -5.709 -10.651 1.00 90.94 172 CYS A N 1
ATOM 1318 C CA . CYS A 1 172 ? -6.684 -6.325 -9.352 1.00 90.94 172 CYS A CA 1
ATOM 1319 C C . CYS A 1 172 ? -8.026 -5.867 -8.762 1.00 90.94 172 CYS A C 1
ATOM 1321 O O . CYS A 1 172 ? -8.754 -6.675 -8.182 1.00 90.94 172 CYS A O 1
ATOM 1323 N N . SER A 1 173 ? -8.385 -4.596 -8.970 1.00 89.94 173 SER A N 1
ATOM 1324 C CA . SER A 1 173 ? -9.706 -4.057 -8.626 1.00 89.94 173 SER A CA 1
ATOM 1325 C C . SER A 1 173 ? -10.826 -4.768 -9.394 1.00 89.94 173 SER A C 1
ATOM 1327 O O . SER A 1 173 ? -11.826 -5.173 -8.803 1.00 89.94 173 SER A O 1
ATOM 1329 N N . LEU A 1 174 ? -10.636 -4.996 -10.702 1.00 92.50 174 LEU A N 1
ATOM 1330 C CA . LEU A 1 174 ? -11.595 -5.724 -11.543 1.00 92.50 174 LEU A CA 1
ATOM 1331 C C . LEU A 1 174 ? -11.759 -7.193 -11.125 1.00 92.50 174 LEU A C 1
ATOM 1333 O O . LEU A 1 174 ? -12.849 -7.743 -11.257 1.00 92.50 174 LEU A O 1
ATOM 1337 N N . LEU A 1 175 ? -10.707 -7.817 -10.590 1.00 91.38 175 LEU A N 1
ATOM 1338 C CA . LEU A 1 175 ? -10.753 -9.175 -10.035 1.00 91.38 175 LEU A CA 1
ATOM 1339 C C . LEU A 1 175 ? -11.386 -9.240 -8.630 1.00 91.38 175 LEU A C 1
ATOM 1341 O O . LEU A 1 175 ? -11.520 -10.327 -8.072 1.00 91.38 175 LEU A O 1
ATOM 1345 N N . GLY A 1 176 ? -11.787 -8.101 -8.054 1.00 88.44 176 GLY A N 1
ATOM 1346 C CA . GLY A 1 176 ? -12.450 -8.027 -6.751 1.00 88.44 176 GLY A CA 1
ATOM 1347 C C . GLY A 1 176 ? -11.505 -8.123 -5.550 1.00 88.44 176 GLY A C 1
ATOM 1348 O O . GLY A 1 176 ? -11.957 -8.422 -4.443 1.00 88.44 176 GLY A O 1
ATOM 1349 N N . ILE A 1 177 ? -10.202 -7.881 -5.733 1.00 88.88 177 ILE A N 1
ATOM 1350 C CA . ILE A 1 177 ? -9.244 -7.847 -4.622 1.00 88.88 177 ILE A CA 1
ATOM 1351 C C . ILE A 1 177 ? -9.434 -6.532 -3.860 1.00 88.88 177 ILE A C 1
ATOM 1353 O O . ILE A 1 177 ? -9.282 -5.448 -4.423 1.00 88.88 177 ILE A O 1
ATOM 1357 N N . SER A 1 178 ? -9.754 -6.613 -2.568 1.00 83.56 178 SER A N 1
ATOM 1358 C CA . SER A 1 178 ? -9.960 -5.430 -1.733 1.00 83.56 178 SER A CA 1
ATOM 1359 C C . SER A 1 178 ? -8.664 -4.635 -1.536 1.00 83.56 178 SER A C 1
ATOM 1361 O O . SER A 1 178 ? -7.595 -5.185 -1.259 1.00 83.56 178 SER A O 1
ATOM 1363 N N . PHE A 1 179 ? -8.759 -3.310 -1.665 1.00 81.75 179 PHE A N 1
ATOM 1364 C CA . PHE A 1 179 ? -7.661 -2.405 -1.332 1.00 81.75 179 PHE A CA 1
ATOM 1365 C C . PHE A 1 179 ? -7.529 -2.267 0.180 1.00 81.75 179 PHE A C 1
ATOM 1367 O O . PHE A 1 179 ? -8.523 -2.164 0.898 1.00 81.75 179 PHE A O 1
ATOM 1374 N N . ASN A 1 180 ? -6.288 -2.237 0.654 1.00 79.88 180 ASN A N 1
ATOM 1375 C CA . ASN A 1 180 ? -5.968 -2.029 2.055 1.00 79.88 180 ASN A CA 1
ATOM 1376 C C . ASN A 1 180 ? -5.118 -0.760 2.210 1.00 79.88 180 ASN A C 1
ATOM 1378 O O . ASN A 1 180 ? -4.470 -0.314 1.262 1.00 79.88 180 ASN A O 1
ATOM 1382 N N . ALA A 1 181 ? -5.055 -0.197 3.417 1.00 77.44 181 ALA A N 1
ATOM 1383 C CA . ALA A 1 181 ? -4.264 1.005 3.681 1.00 77.44 181 ALA A CA 1
ATOM 1384 C C . ALA A 1 181 ? -2.793 0.822 3.256 1.00 77.44 181 ALA A C 1
ATOM 1386 O O . ALA A 1 181 ? -2.235 1.661 2.549 1.00 77.44 181 ALA A O 1
ATOM 1387 N N . ALA A 1 182 ? -2.201 -0.336 3.566 1.00 77.25 182 ALA A N 1
ATOM 1388 C CA . ALA A 1 182 ? -0.836 -0.671 3.162 1.00 77.25 182 ALA A CA 1
ATOM 1389 C C . ALA A 1 182 ? -0.644 -0.726 1.634 1.00 77.25 182 ALA A C 1
ATOM 1391 O O . ALA A 1 182 ? 0.398 -0.296 1.138 1.00 77.25 182 ALA A O 1
ATOM 1392 N N . THR A 1 183 ? -1.636 -1.210 0.875 1.00 80.69 183 THR A N 1
ATOM 1393 C CA . THR A 1 183 ? -1.514 -1.320 -0.587 1.00 80.69 183 THR A CA 1
ATOM 1394 C C . THR A 1 183 ? -1.561 0.049 -1.240 1.00 80.69 183 THR A C 1
ATOM 1396 O O . THR A 1 183 ? -0.740 0.350 -2.090 1.00 80.69 183 THR A O 1
ATOM 1399 N N . THR A 1 184 ? -2.433 0.940 -0.777 1.00 76.88 184 THR A N 1
ATOM 1400 C CA . THR A 1 184 ? -2.497 2.313 -1.305 1.00 76.88 184 THR A CA 1
ATOM 1401 C C . THR A 1 184 ? -1.291 3.181 -0.931 1.00 76.88 184 THR A C 1
ATOM 1403 O O . THR A 1 184 ? -0.958 4.108 -1.668 1.00 76.88 184 THR A O 1
ATOM 1406 N N . GLN A 1 185 ? -0.631 2.894 0.197 1.00 75.56 185 GLN A N 1
ATOM 1407 C CA . GLN A 1 185 ? 0.471 3.709 0.708 1.00 75.56 185 GLN A CA 1
ATOM 1408 C C . GLN A 1 185 ? 1.851 3.209 0.293 1.00 75.56 185 GLN A C 1
ATOM 1410 O O . GLN A 1 185 ? 2.704 4.037 0.013 1.00 75.56 185 GLN A O 1
ATOM 1415 N N . VAL A 1 186 ? 2.105 1.898 0.300 1.00 82.75 186 VAL A N 1
ATOM 1416 C CA . VAL A 1 186 ? 3.465 1.343 0.152 1.00 82.75 186 VAL A CA 1
ATOM 1417 C C . VAL A 1 186 ? 3.679 0.721 -1.222 1.00 82.75 186 VAL A C 1
ATOM 1419 O O . VAL A 1 186 ? 4.735 0.925 -1.822 1.00 82.75 186 VAL A O 1
ATOM 1422 N N . LEU A 1 187 ? 2.682 -0.008 -1.733 1.00 86.69 187 LEU A N 1
ATOM 1423 C CA . LEU A 1 187 ? 2.796 -0.775 -2.978 1.00 86.69 187 LEU A CA 1
ATOM 1424 C C . LEU A 1 187 ? 3.278 0.067 -4.167 1.00 86.69 187 LEU A C 1
ATOM 1426 O O . LEU A 1 187 ? 4.173 -0.386 -4.871 1.00 86.69 187 LEU A O 1
ATOM 1430 N N . PRO A 1 188 ? 2.784 1.296 -4.397 1.00 82.31 188 PRO A N 1
ATOM 1431 C CA . PRO A 1 188 ? 3.174 2.042 -5.581 1.00 82.31 188 PRO A CA 1
ATOM 1432 C C . PRO A 1 188 ? 4.618 2.524 -5.519 1.00 82.31 188 PRO A C 1
ATOM 1434 O O . PRO A 1 188 ? 5.298 2.555 -6.541 1.00 82.31 188 PRO A O 1
ATOM 1437 N N . PHE A 1 189 ? 5.113 2.857 -4.322 1.00 81.31 189 PHE A N 1
ATOM 1438 C CA . PHE A 1 189 ? 6.515 3.219 -4.143 1.00 81.31 189 PHE A CA 1
ATOM 1439 C C . PHE A 1 189 ? 7.425 2.007 -4.308 1.00 81.31 189 PHE A C 1
ATOM 1441 O O . PHE A 1 189 ? 8.461 2.105 -4.963 1.00 81.31 189 PHE A O 1
ATOM 1448 N N . LEU A 1 190 ? 7.015 0.862 -3.759 1.00 87.56 190 LEU A N 1
ATOM 1449 C CA . LEU A 1 190 ? 7.727 -0.400 -3.919 1.00 87.56 190 LEU A CA 1
ATOM 1450 C C . LEU A 1 190 ? 7.793 -0.806 -5.399 1.00 87.56 190 LEU A C 1
ATOM 1452 O O . LEU A 1 190 ? 8.875 -1.060 -5.918 1.00 87.56 190 LEU A O 1
ATOM 1456 N N . ALA A 1 191 ? 6.653 -0.801 -6.090 1.00 87.81 191 ALA A N 1
ATOM 1457 C CA . ALA A 1 191 ? 6.547 -1.194 -7.489 1.00 87.81 191 ALA A CA 1
ATOM 1458 C C . ALA A 1 191 ? 7.295 -0.231 -8.423 1.00 87.81 191 ALA A C 1
ATOM 1460 O O . ALA A 1 191 ? 7.950 -0.679 -9.361 1.00 87.81 191 ALA A O 1
ATOM 1461 N N . LEU A 1 192 ? 7.270 1.079 -8.141 1.00 83.69 192 LEU A N 1
ATOM 1462 C CA . LEU A 1 192 ? 8.099 2.046 -8.862 1.00 83.69 192 LEU A CA 1
ATOM 1463 C C . LEU A 1 192 ? 9.587 1.781 -8.650 1.00 83.69 192 LEU A C 1
ATOM 1465 O O . LEU A 1 192 ? 10.329 1.763 -9.624 1.00 83.69 192 LEU A O 1
ATOM 1469 N N . GLY A 1 193 ? 10.024 1.554 -7.409 1.00 83.44 193 GLY A N 1
ATOM 1470 C CA . GLY A 1 193 ? 11.428 1.273 -7.106 1.00 83.44 193 GLY A CA 1
ATOM 1471 C C . GLY A 1 193 ? 11.943 0.027 -7.827 1.00 83.44 193 GLY A C 1
ATOM 1472 O O . GLY A 1 193 ? 13.015 0.068 -8.421 1.00 83.44 193 GLY A O 1
ATOM 1473 N N . VAL A 1 194 ? 11.148 -1.045 -7.834 1.00 88.31 194 VAL A N 1
ATOM 1474 C CA . VAL A 1 194 ? 11.488 -2.292 -8.532 1.00 88.31 194 VAL A CA 1
ATOM 1475 C C . VAL A 1 194 ? 11.470 -2.108 -10.055 1.00 88.31 194 VAL A C 1
ATOM 1477 O O . VAL A 1 194 ? 12.415 -2.506 -10.724 1.00 88.31 194 VAL A O 1
ATOM 1480 N N . GLY A 1 195 ? 10.432 -1.482 -10.620 1.00 85.88 195 GLY A N 1
ATOM 1481 C CA . GLY A 1 195 ? 10.291 -1.356 -12.077 1.00 85.88 195 GLY A CA 1
ATOM 1482 C C . GLY A 1 195 ? 11.257 -0.358 -12.723 1.00 85.88 195 GLY A C 1
ATOM 1483 O O . GLY A 1 195 ? 11.640 -0.514 -13.881 1.00 85.88 195 GLY A O 1
ATOM 1484 N N . VAL A 1 196 ? 11.665 0.679 -11.990 1.00 83.25 196 VAL A N 1
ATOM 1485 C CA . VAL A 1 196 ? 12.583 1.705 -12.497 1.00 83.25 196 VAL A CA 1
ATOM 1486 C C . VAL A 1 196 ? 14.019 1.173 -12.630 1.00 83.25 196 VAL A C 1
ATOM 1488 O O . VAL A 1 196 ? 14.727 1.612 -13.537 1.00 83.25 196 VAL A O 1
ATOM 1491 N N . ASP A 1 197 ? 14.432 0.199 -11.811 1.00 86.12 197 ASP A N 1
ATOM 1492 C CA . ASP A 1 197 ? 15.756 -0.444 -11.898 1.00 86.12 197 ASP A CA 1
ATOM 1493 C C . ASP A 1 197 ? 15.981 -1.118 -13.265 1.00 86.12 197 ASP A C 1
ATOM 1495 O O . ASP A 1 197 ? 16.960 -0.828 -13.961 1.00 86.12 197 ASP A O 1
ATOM 1499 N N . ASP A 1 198 ? 15.006 -1.912 -13.724 1.00 88.44 198 ASP A N 1
ATOM 1500 C CA . ASP A 1 198 ? 15.056 -2.591 -15.025 1.00 88.44 198 ASP A CA 1
ATOM 1501 C C . ASP A 1 198 ? 15.116 -1.592 -16.197 1.00 88.44 198 ASP A C 1
ATOM 1503 O O . ASP A 1 198 ? 15.867 -1.777 -17.161 1.00 88.44 198 ASP A O 1
ATOM 1507 N N . VAL A 1 199 ? 14.360 -0.491 -16.105 1.00 86.06 199 VAL A N 1
ATOM 1508 C CA . VAL A 1 199 ? 14.357 0.588 -17.107 1.00 86.06 199 VAL A CA 1
ATOM 1509 C C . VAL A 1 199 ? 15.704 1.309 -17.152 1.00 86.06 199 VAL A C 1
ATOM 1511 O O . VAL A 1 199 ? 16.211 1.585 -18.243 1.00 86.06 199 VAL A O 1
ATOM 1514 N N . PHE A 1 200 ? 16.303 1.614 -15.998 1.00 82.25 200 PHE A N 1
ATOM 1515 C CA . PHE A 1 200 ? 17.622 2.243 -15.929 1.00 82.25 200 PHE A CA 1
ATOM 1516 C C . PHE A 1 200 ? 18.709 1.342 -16.512 1.00 82.25 200 PHE A C 1
ATOM 1518 O O . PHE A 1 200 ? 19.543 1.817 -17.289 1.00 82.25 200 PHE A O 1
ATOM 1525 N N . LEU A 1 201 ? 18.680 0.048 -16.187 1.00 86.06 201 LEU A N 1
ATOM 1526 C CA . LEU A 1 201 ? 19.621 -0.935 -16.713 1.00 86.06 201 LEU A CA 1
ATOM 1527 C C . LEU A 1 201 ? 19.537 -1.022 -18.246 1.00 86.06 201 LEU A C 1
ATOM 1529 O O . LEU A 1 201 ? 20.562 -0.958 -18.933 1.00 86.06 201 LEU A O 1
ATOM 1533 N N . LEU A 1 202 ? 18.320 -1.101 -18.795 1.00 86.19 202 LEU A N 1
ATOM 1534 C CA . LEU A 1 202 ? 18.068 -1.095 -20.240 1.00 86.19 202 LEU A CA 1
ATOM 1535 C C . LEU A 1 202 ? 18.516 0.213 -20.902 1.00 86.19 202 LEU A C 1
ATOM 1537 O O . LEU A 1 202 ? 19.204 0.177 -21.922 1.00 86.19 202 LEU A O 1
ATOM 1541 N N . ALA A 1 203 ? 18.179 1.366 -20.321 1.00 83.31 203 ALA A N 1
ATOM 1542 C CA . ALA A 1 203 ? 18.567 2.670 -20.856 1.00 83.31 203 ALA A CA 1
ATOM 1543 C C . ALA A 1 203 ? 20.095 2.841 -20.886 1.00 83.31 203 ALA A C 1
ATOM 1545 O O . ALA A 1 203 ? 20.650 3.315 -21.884 1.00 83.31 203 ALA A O 1
ATOM 1546 N N . HIS A 1 204 ? 20.784 2.404 -19.826 1.00 82.31 204 HIS A N 1
ATOM 1547 C CA . HIS A 1 204 ? 22.241 2.424 -19.743 1.00 82.31 204 HIS A CA 1
ATOM 1548 C C . HIS A 1 204 ? 22.883 1.504 -20.789 1.00 82.31 204 HIS A C 1
ATOM 1550 O O . HIS A 1 204 ? 23.757 1.945 -21.539 1.00 82.31 204 HIS A O 1
ATOM 1556 N N . ALA A 1 205 ? 22.418 0.256 -20.899 1.00 85.00 205 ALA A N 1
ATOM 1557 C CA . ALA A 1 205 ? 22.919 -0.700 -21.885 1.00 85.00 205 ALA A CA 1
ATOM 1558 C C . ALA A 1 205 ? 22.684 -0.225 -23.330 1.00 85.00 205 ALA A C 1
ATOM 1560 O O . ALA A 1 205 ? 23.557 -0.373 -24.193 1.00 85.00 205 ALA A O 1
ATOM 1561 N N . PHE A 1 206 ? 21.542 0.416 -23.590 1.00 83.88 206 PHE A N 1
ATOM 1562 C CA . PHE A 1 206 ? 21.235 1.008 -24.890 1.00 83.88 206 PHE A CA 1
ATOM 1563 C C . PHE A 1 206 ? 22.160 2.193 -25.201 1.00 83.88 206 PHE A C 1
ATOM 1565 O O . PHE A 1 206 ? 22.630 2.338 -26.329 1.00 83.88 206 PHE A O 1
ATOM 1572 N N . SER A 1 207 ? 22.483 3.009 -24.190 1.00 80.88 207 SER A N 1
ATOM 1573 C CA . SER A 1 207 ? 23.472 4.093 -24.291 1.00 80.88 207 SER A CA 1
ATOM 1574 C C . SER A 1 207 ? 24.850 3.578 -24.689 1.00 80.88 207 SER A C 1
ATOM 1576 O O . SER A 1 207 ? 25.452 4.070 -25.644 1.00 80.88 207 SER A O 1
ATOM 1578 N N . GLU A 1 208 ? 25.335 2.566 -23.967 1.00 82.19 208 GLU A N 1
ATOM 1579 C CA . GLU A 1 208 ? 26.646 1.951 -24.179 1.00 82.19 208 GLU A CA 1
ATOM 1580 C C . GLU A 1 208 ? 26.736 1.355 -25.591 1.00 82.19 208 GLU A C 1
ATOM 1582 O O . GLU A 1 208 ? 27.687 1.617 -26.330 1.00 82.19 208 GLU A O 1
ATOM 1587 N N . THR A 1 209 ? 25.686 0.647 -26.015 1.00 81.88 209 THR A N 1
ATOM 1588 C CA . THR A 1 209 ? 25.570 0.078 -27.366 1.00 81.88 209 THR A CA 1
ATOM 1589 C C . THR A 1 209 ? 25.535 1.175 -28.438 1.00 81.88 209 THR A C 1
ATOM 1591 O O . THR A 1 209 ? 26.187 1.054 -29.474 1.00 81.88 209 THR A O 1
ATOM 1594 N N . GLY A 1 210 ? 24.844 2.291 -28.181 1.00 76.06 210 GLY A N 1
ATOM 1595 C CA . GLY A 1 210 ? 24.753 3.433 -29.094 1.00 76.06 210 GLY A CA 1
ATOM 1596 C C . GLY A 1 210 ? 26.067 4.197 -29.300 1.00 76.06 210 GLY A C 1
ATOM 1597 O O . GLY A 1 210 ? 26.253 4.816 -30.352 1.00 76.06 210 GLY A O 1
ATOM 1598 N N . GLN A 1 211 ? 26.994 4.136 -28.338 1.00 76.19 211 GLN A N 1
ATOM 1599 C CA . GLN A 1 211 ? 28.340 4.710 -28.468 1.00 76.19 211 GLN A CA 1
ATOM 1600 C C . GLN A 1 211 ? 29.276 3.843 -29.322 1.00 76.19 211 GLN A C 1
ATOM 1602 O O . GLN A 1 211 ? 30.265 4.348 -29.864 1.00 76.19 211 GLN A O 1
ATOM 1607 N N . ASN A 1 212 ? 28.956 2.561 -29.498 1.00 76.44 212 ASN A N 1
ATOM 1608 C CA . ASN A 1 212 ? 29.741 1.654 -30.317 1.00 76.44 212 ASN A CA 1
ATOM 1609 C C . ASN A 1 212 ? 29.417 1.843 -31.811 1.00 76.44 212 ASN A C 1
ATOM 1611 O O . ASN A 1 212 ? 28.419 1.348 -32.334 1.00 76.44 212 ASN A O 1
ATOM 1615 N N . LYS A 1 213 ? 30.296 2.549 -32.535 1.00 73.88 213 LYS A N 1
ATOM 1616 C CA . LYS A 1 213 ? 30.143 2.811 -33.981 1.00 73.88 213 LYS A CA 1
ATOM 1617 C C . LYS A 1 213 ? 30.213 1.555 -34.862 1.00 73.88 213 LYS A C 1
ATOM 1619 O O . LYS A 1 213 ? 29.902 1.654 -36.043 1.00 73.88 213 LYS A O 1
ATOM 1624 N N . ARG A 1 214 ? 30.628 0.400 -34.321 1.00 76.25 214 ARG A N 1
ATOM 1625 C CA . ARG A 1 214 ? 30.708 -0.866 -35.075 1.00 76.25 214 ARG A CA 1
ATOM 1626 C C . ARG A 1 214 ? 29.343 -1.495 -35.355 1.00 76.25 214 ARG A C 1
ATOM 1628 O O . ARG A 1 214 ? 29.271 -2.370 -36.208 1.00 76.25 214 ARG A O 1
ATOM 1635 N N . ILE A 1 215 ? 28.295 -1.070 -34.648 1.00 77.88 215 ILE A N 1
ATOM 1636 C CA . ILE A 1 215 ? 26.959 -1.663 -34.749 1.00 77.88 215 ILE A CA 1
ATOM 1637 C C . ILE A 1 215 ? 26.066 -0.732 -35.590 1.00 77.88 215 ILE A C 1
ATOM 1639 O O . ILE A 1 215 ? 25.906 0.446 -35.216 1.00 77.88 215 ILE A O 1
ATOM 1643 N N . PRO A 1 216 ? 25.497 -1.217 -36.713 1.00 81.12 216 PRO A N 1
ATOM 1644 C CA . PRO A 1 216 ? 24.559 -0.446 -37.525 1.00 81.12 216 PRO A CA 1
ATOM 1645 C C . PRO A 1 216 ? 23.311 -0.089 -36.711 1.00 81.12 216 PRO A C 1
ATOM 1647 O O . PRO A 1 216 ? 22.965 -0.774 -35.754 1.00 81.12 216 PRO A O 1
ATOM 1650 N N . PHE A 1 217 ? 22.649 1.017 -37.061 1.00 76.81 217 PHE A N 1
ATOM 1651 C CA . PHE A 1 217 ? 21.535 1.561 -36.273 1.00 76.81 217 PHE A CA 1
ATOM 1652 C C . PHE A 1 217 ? 20.393 0.552 -36.069 1.00 76.81 217 PHE A C 1
ATOM 1654 O O . PHE A 1 217 ? 19.835 0.484 -34.977 1.00 76.81 217 PHE A O 1
ATOM 1661 N N . GLU A 1 218 ? 20.109 -0.252 -37.092 1.00 82.50 218 GLU A N 1
ATOM 1662 C CA . GLU A 1 218 ? 19.034 -1.250 -37.112 1.00 82.50 218 GLU A CA 1
ATOM 1663 C C . GLU A 1 218 ? 19.249 -2.375 -36.082 1.00 82.50 218 GLU A C 1
ATOM 1665 O O . GLU A 1 218 ? 18.291 -2.817 -35.449 1.00 82.50 218 GLU A O 1
ATOM 1670 N N . ASP A 1 219 ? 20.503 -2.752 -35.809 1.00 85.25 219 ASP A N 1
ATOM 1671 C CA . ASP A 1 219 ? 20.833 -3.875 -34.917 1.00 85.25 219 ASP A CA 1
ATOM 1672 C C . ASP A 1 219 ? 21.036 -3.462 -33.450 1.00 85.25 219 ASP A C 1
ATOM 1674 O O . ASP A 1 219 ? 21.116 -4.312 -32.561 1.00 85.25 219 ASP A O 1
ATOM 1678 N N . ARG A 1 220 ? 21.107 -2.157 -33.149 1.00 82.62 220 ARG A N 1
ATOM 1679 C CA . ARG A 1 220 ? 21.429 -1.660 -31.793 1.00 82.62 220 ARG A CA 1
ATOM 1680 C C . ARG A 1 220 ? 20.414 -2.085 -30.740 1.00 82.62 220 ARG A C 1
ATOM 1682 O O . ARG A 1 220 ? 20.803 -2.437 -29.628 1.00 82.62 220 ARG A O 1
ATOM 1689 N N . THR A 1 221 ? 19.126 -2.058 -31.076 1.00 85.50 221 THR A N 1
ATOM 1690 C CA . THR A 1 221 ? 18.060 -2.485 -30.159 1.00 85.50 221 THR A CA 1
ATOM 1691 C C . THR A 1 221 ? 18.135 -3.988 -29.900 1.00 85.50 221 THR A C 1
ATOM 1693 O O . THR A 1 221 ? 18.020 -4.417 -28.753 1.00 85.50 221 THR A O 1
ATOM 1696 N N . GLY A 1 222 ? 18.390 -4.782 -30.946 1.00 86.62 222 GLY A N 1
ATOM 1697 C CA . GLY A 1 222 ? 18.531 -6.234 -30.844 1.00 86.62 222 GLY A CA 1
ATOM 1698 C C . GLY A 1 222 ? 19.737 -6.646 -30.002 1.00 86.62 222 GLY A C 1
ATOM 1699 O O . GLY A 1 222 ? 19.601 -7.472 -29.103 1.00 86.62 222 GLY A O 1
ATOM 1700 N N . GLU A 1 223 ? 20.896 -6.021 -30.220 1.00 86.44 223 GLU A N 1
ATOM 1701 C CA . G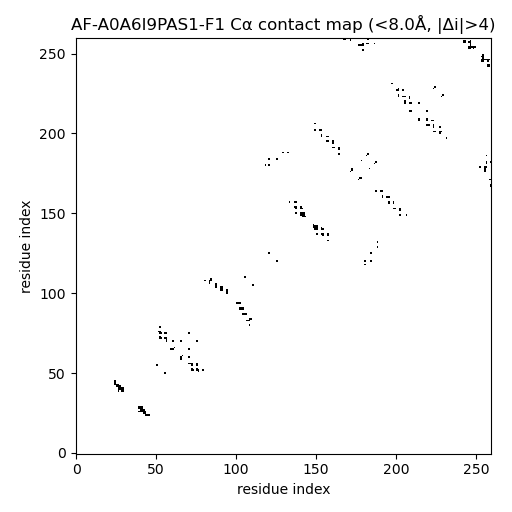LU A 1 223 ? 22.114 -6.322 -29.458 1.00 86.44 223 GLU A CA 1
ATOM 1702 C C . GLU A 1 223 ? 21.991 -5.892 -27.986 1.00 86.44 223 GLU A C 1
ATOM 1704 O O . GLU A 1 223 ? 22.397 -6.628 -27.084 1.00 86.44 223 GLU A O 1
ATOM 1709 N N . CYS A 1 224 ? 21.350 -4.748 -27.717 1.00 86.62 224 CYS A N 1
ATOM 1710 C CA . CYS A 1 224 ? 21.036 -4.319 -26.353 1.00 86.62 224 CYS A CA 1
ATOM 1711 C C . CYS A 1 224 ? 20.123 -5.329 -25.639 1.00 86.62 224 CYS A C 1
ATOM 1713 O O . CYS A 1 224 ? 20.399 -5.731 -24.506 1.00 86.62 224 CYS A O 1
ATOM 1715 N N . LEU A 1 225 ? 19.047 -5.771 -26.299 1.00 89.38 225 LEU A N 1
ATOM 1716 C CA . LEU A 1 225 ? 18.106 -6.729 -25.720 1.00 89.38 225 LEU A CA 1
ATOM 1717 C C . LEU A 1 225 ? 18.742 -8.114 -25.539 1.00 89.38 225 LEU A C 1
ATOM 1719 O O . LEU A 1 225 ? 18.488 -8.777 -24.538 1.00 89.38 225 LEU A O 1
ATOM 1723 N N . LYS A 1 226 ? 19.624 -8.531 -26.449 1.00 88.25 226 LYS A N 1
ATOM 1724 C CA . LYS A 1 226 ? 20.390 -9.777 -26.333 1.00 88.25 226 LYS A CA 1
ATOM 1725 C C . LYS A 1 226 ? 21.326 -9.773 -25.123 1.00 88.25 226 LYS A C 1
ATOM 1727 O O . LYS A 1 226 ? 21.462 -10.798 -24.461 1.00 88.25 226 LYS A O 1
ATOM 1732 N N . ARG A 1 227 ? 21.964 -8.636 -24.824 1.00 86.06 227 ARG A N 1
ATOM 1733 C CA . ARG A 1 227 ? 22.912 -8.510 -23.706 1.00 86.06 227 ARG A CA 1
ATOM 1734 C C . ARG A 1 227 ? 22.217 -8.364 -22.350 1.00 86.06 227 ARG A C 1
ATOM 1736 O O . ARG A 1 227 ? 22.672 -8.964 -21.382 1.00 86.06 227 ARG A O 1
ATOM 1743 N N . THR A 1 228 ? 21.128 -7.598 -22.282 1.00 89.56 228 THR A N 1
ATOM 1744 C CA . THR A 1 228 ? 20.502 -7.198 -21.005 1.00 89.56 228 THR A CA 1
ATOM 1745 C C . THR A 1 228 ? 19.139 -7.850 -20.756 1.00 89.56 228 THR A C 1
ATOM 1747 O O . THR A 1 228 ? 18.740 -8.025 -19.607 1.00 89.56 228 THR A O 1
ATOM 1750 N N . GLY A 1 229 ? 18.429 -8.277 -21.803 1.00 90.50 229 GLY A N 1
ATOM 1751 C CA . GLY A 1 229 ? 17.062 -8.799 -21.702 1.00 90.50 229 GLY A CA 1
ATOM 1752 C C . GLY A 1 229 ? 16.946 -10.078 -20.874 1.00 90.50 229 GLY A C 1
ATOM 1753 O O . GLY A 1 229 ? 16.001 -10.214 -20.102 1.00 90.50 229 GLY A O 1
ATOM 1754 N N . ALA A 1 230 ? 17.930 -10.981 -20.956 1.00 91.56 230 ALA A N 1
ATOM 1755 C CA . ALA A 1 230 ? 17.951 -12.188 -20.125 1.00 91.56 230 ALA A CA 1
ATOM 1756 C C . ALA A 1 230 ? 18.068 -11.862 -18.624 1.00 91.56 230 ALA A C 1
ATOM 1758 O O . ALA A 1 230 ? 17.428 -12.518 -17.805 1.00 91.56 230 ALA A O 1
ATOM 1759 N N . SER A 1 231 ? 18.837 -10.825 -18.269 1.00 92.00 231 SER A N 1
ATOM 1760 C CA . SER A 1 231 ? 18.972 -10.369 -16.881 1.00 92.00 231 SER A CA 1
ATOM 1761 C C . SER A 1 231 ? 17.662 -9.780 -16.364 1.00 92.00 231 SER A C 1
ATOM 1763 O O . SER A 1 231 ? 17.211 -10.163 -15.292 1.00 92.00 231 SER A O 1
ATOM 1765 N N . VAL A 1 232 ? 17.019 -8.908 -17.149 1.00 92.00 232 VAL A N 1
ATOM 1766 C CA . VAL A 1 232 ? 15.729 -8.289 -16.791 1.00 92.00 232 VAL A CA 1
ATOM 1767 C C . VAL A 1 232 ? 14.637 -9.349 -16.619 1.00 92.00 232 VAL A C 1
ATOM 1769 O O . VAL A 1 232 ? 13.888 -9.326 -15.643 1.00 92.00 232 VAL A O 1
ATOM 1772 N N . ALA A 1 233 ? 14.579 -10.336 -17.519 1.00 93.06 233 ALA A N 1
ATOM 1773 C CA . ALA A 1 233 ? 13.634 -11.445 -17.410 1.00 93.06 233 ALA A CA 1
ATOM 1774 C C . ALA A 1 233 ? 13.867 -12.277 -16.139 1.00 93.06 233 ALA A C 1
ATOM 1776 O O . ALA A 1 233 ? 12.908 -12.636 -15.457 1.00 93.06 233 ALA A O 1
ATOM 1777 N N . LEU A 1 234 ? 15.129 -12.552 -15.792 1.00 93.25 234 LEU A N 1
ATOM 1778 C CA . LEU A 1 234 ? 15.477 -13.287 -14.577 1.00 93.25 234 LEU A CA 1
ATOM 1779 C C . LEU A 1 234 ? 15.057 -12.521 -13.312 1.00 93.25 234 LEU A C 1
ATOM 1781 O O . LEU A 1 234 ? 14.435 -13.111 -12.429 1.00 93.25 234 LEU A O 1
ATOM 1785 N N . THR A 1 235 ? 15.329 -11.215 -13.244 1.00 92.38 235 THR A N 1
ATOM 1786 C CA . THR A 1 235 ? 14.902 -10.355 -12.129 1.00 92.38 235 THR A CA 1
ATOM 1787 C C . THR A 1 235 ? 13.378 -10.316 -12.012 1.00 92.38 235 THR A C 1
ATOM 1789 O O . THR A 1 235 ? 12.835 -10.531 -10.928 1.00 92.38 235 THR A O 1
ATOM 1792 N N . SER A 1 236 ? 12.671 -10.138 -13.132 1.00 92.75 236 SER A N 1
ATOM 1793 C CA . SER A 1 236 ? 11.204 -10.127 -13.173 1.00 92.75 236 SER A CA 1
ATOM 1794 C C . SER A 1 236 ? 10.595 -11.452 -12.702 1.00 92.75 236 SER A C 1
ATOM 1796 O O . SER A 1 236 ? 9.696 -11.451 -11.863 1.00 92.75 236 SER A O 1
ATOM 1798 N N . ILE A 1 237 ? 11.103 -12.594 -13.182 1.00 95.12 237 ILE A N 1
ATOM 1799 C CA . ILE A 1 237 ? 10.641 -13.923 -12.749 1.00 95.12 237 ILE A CA 1
ATOM 1800 C C . ILE A 1 237 ? 10.912 -14.122 -11.256 1.00 95.12 237 ILE A C 1
ATOM 1802 O O . ILE A 1 237 ? 10.030 -14.583 -10.534 1.00 95.12 237 ILE A O 1
ATOM 1806 N N . SER A 1 238 ? 12.098 -13.732 -10.782 1.00 94.94 238 SER A N 1
ATOM 1807 C CA . SER A 1 238 ? 12.447 -13.788 -9.361 1.00 94.94 238 SER A CA 1
ATOM 1808 C C . SER A 1 238 ? 11.441 -12.997 -8.516 1.00 94.94 238 SER A C 1
ATOM 1810 O O . SER A 1 238 ? 10.864 -13.548 -7.578 1.00 94.94 238 SER A O 1
ATOM 1812 N N . ASN A 1 239 ? 11.125 -11.759 -8.910 1.00 93.06 239 ASN A N 1
ATOM 1813 C CA . ASN A 1 239 ? 10.134 -10.925 -8.228 1.00 93.06 239 ASN A CA 1
ATOM 1814 C C . ASN A 1 239 ? 8.745 -11.577 -8.213 1.00 93.06 239 ASN A C 1
ATOM 1816 O O . ASN A 1 239 ? 8.138 -11.686 -7.150 1.00 93.06 239 ASN A O 1
ATOM 1820 N N . VAL A 1 240 ? 8.266 -12.082 -9.356 1.00 94.06 240 VAL A N 1
ATOM 1821 C CA . VAL A 1 240 ? 6.973 -12.783 -9.440 1.00 94.06 240 VAL A CA 1
ATOM 1822 C C . VAL A 1 240 ? 6.941 -13.987 -8.500 1.00 94.06 240 VAL A C 1
ATOM 1824 O O . VAL A 1 240 ? 5.981 -14.155 -7.752 1.00 94.06 240 VAL A O 1
ATOM 1827 N N . THR A 1 241 ? 7.994 -14.809 -8.480 1.00 95.38 241 THR A N 1
ATOM 1828 C CA . THR A 1 241 ? 8.054 -15.969 -7.577 1.00 95.38 241 THR A CA 1
ATOM 1829 C C . THR A 1 241 ? 8.101 -15.566 -6.104 1.00 95.38 241 THR A C 1
ATOM 1831 O O . THR A 1 241 ? 7.434 -16.194 -5.283 1.00 95.38 241 THR A O 1
ATOM 1834 N N . ALA A 1 242 ? 8.820 -14.494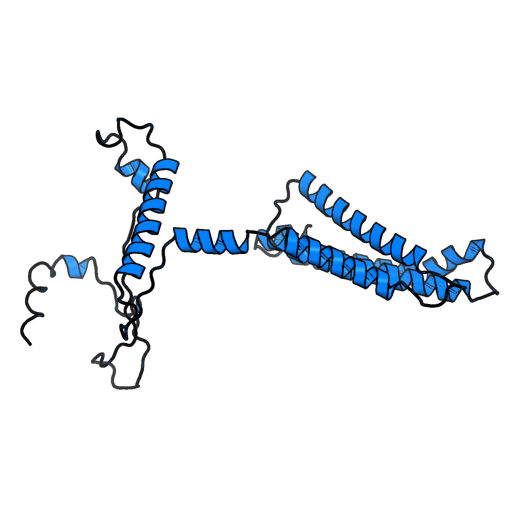 -5.761 1.00 94.56 242 ALA A N 1
ATOM 1835 C CA . ALA A 1 242 ? 8.899 -13.984 -4.398 1.00 94.56 242 ALA A CA 1
ATOM 1836 C C . ALA A 1 242 ? 7.537 -13.472 -3.901 1.00 94.56 242 ALA A C 1
ATOM 1838 O O . ALA A 1 242 ? 7.096 -13.859 -2.816 1.00 94.56 242 ALA A O 1
ATOM 1839 N N . PHE A 1 243 ? 6.834 -12.668 -4.706 1.00 93.69 243 PHE A N 1
ATOM 1840 C CA . PHE A 1 243 ? 5.493 -12.181 -4.368 1.00 93.69 243 PHE A CA 1
ATOM 1841 C C . PHE A 1 243 ? 4.462 -13.313 -4.326 1.00 93.69 243 PHE A C 1
ATOM 1843 O O . PHE A 1 243 ? 3.653 -13.374 -3.401 1.00 93.69 243 PHE A O 1
ATOM 1850 N N . PHE A 1 244 ? 4.544 -14.283 -5.238 1.00 93.75 244 PHE A N 1
ATOM 1851 C CA . PHE A 1 244 ? 3.663 -15.449 -5.213 1.00 93.75 244 PHE A CA 1
ATOM 1852 C C . PHE A 1 244 ? 3.857 -16.301 -3.949 1.00 93.75 244 PHE A C 1
ATOM 1854 O O . PHE A 1 244 ? 2.883 -16.731 -3.332 1.00 93.75 244 PHE A O 1
ATOM 1861 N N . MET A 1 245 ? 5.103 -16.493 -3.504 1.00 94.44 245 MET A N 1
ATOM 1862 C CA . MET A 1 245 ? 5.389 -17.162 -2.231 1.00 94.44 245 MET A CA 1
ATOM 1863 C C . MET A 1 245 ? 4.889 -16.351 -1.028 1.00 94.44 245 MET A C 1
ATOM 1865 O O . MET A 1 245 ? 4.381 -16.934 -0.070 1.00 94.44 245 MET A O 1
ATOM 1869 N N . ALA A 1 246 ? 4.960 -15.017 -1.079 1.00 92.88 246 ALA A N 1
ATOM 1870 C CA . ALA A 1 246 ? 4.394 -14.151 -0.045 1.00 92.88 246 ALA A CA 1
ATOM 1871 C C . ALA A 1 246 ? 2.854 -14.235 0.026 1.00 92.88 246 ALA A C 1
ATOM 1873 O O . ALA A 1 246 ? 2.282 -14.100 1.108 1.00 92.88 246 ALA A O 1
ATOM 1874 N N . ALA A 1 247 ? 2.176 -14.551 -1.082 1.00 91.94 247 ALA A N 1
ATOM 1875 C CA . ALA A 1 247 ? 0.723 -14.736 -1.115 1.00 91.94 247 ALA A CA 1
ATOM 1876 C C . ALA A 1 247 ? 0.230 -16.000 -0.384 1.00 91.94 247 ALA A C 1
ATOM 1878 O O . ALA A 1 247 ? -0.968 -16.130 -0.118 1.00 91.94 247 ALA A O 1
ATOM 1879 N N . LEU A 1 248 ? 1.131 -16.919 -0.014 1.00 92.56 248 LEU A N 1
ATOM 1880 C CA . LEU A 1 248 ? 0.808 -18.091 0.810 1.00 92.56 248 LEU A CA 1
ATOM 1881 C C . LEU A 1 248 ? 0.628 -17.745 2.297 1.00 92.56 248 LEU A C 1
ATOM 1883 O O . LEU A 1 248 ? 0.141 -18.576 3.066 1.00 92.56 248 LEU A O 1
ATOM 1887 N N . ILE A 1 249 ? 1.006 -16.534 2.719 1.00 93.06 249 ILE A N 1
ATOM 1888 C CA . ILE A 1 249 ? 0.866 -16.088 4.107 1.00 93.06 249 ILE A CA 1
ATOM 1889 C C . ILE A 1 249 ? -0.633 -16.019 4.471 1.00 93.06 24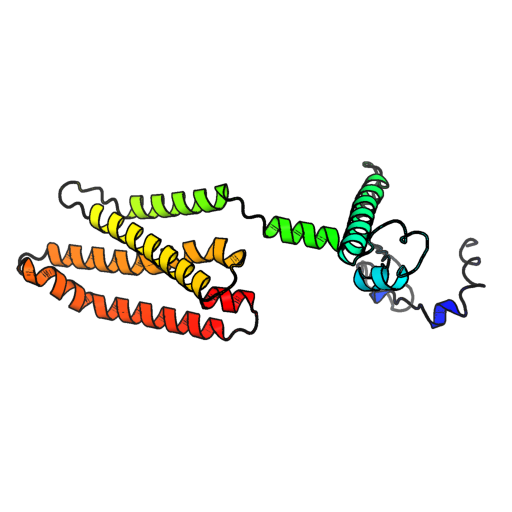9 ILE A C 1
ATOM 1891 O O . ILE A 1 249 ? -1.419 -15.410 3.742 1.00 93.06 249 ILE A O 1
ATOM 1895 N N . PRO A 1 250 ? -1.061 -16.581 5.621 1.00 89.88 250 PRO A N 1
ATOM 1896 C CA . PRO A 1 250 ? -2.479 -16.688 5.986 1.00 89.88 250 PRO A CA 1
ATOM 1897 C C . PRO A 1 250 ? -3.141 -15.353 6.369 1.00 89.88 250 PRO A C 1
ATOM 1899 O O . PRO A 1 250 ? -4.336 -15.324 6.645 1.00 89.88 250 PRO A O 1
ATOM 1902 N N . ILE A 1 251 ? -2.390 -14.249 6.405 1.00 90.00 251 ILE A N 1
ATOM 1903 C CA . ILE A 1 251 ? -2.887 -12.918 6.768 1.00 90.00 251 ILE A CA 1
ATOM 1904 C C . ILE A 1 251 ? -3.548 -12.290 5.527 1.00 90.00 251 ILE A C 1
ATOM 1906 O O . ILE A 1 251 ? -2.827 -11.916 4.597 1.00 90.00 251 ILE A O 1
ATOM 1910 N N . PRO A 1 252 ? -4.887 -12.104 5.494 1.00 85.00 252 PRO A N 1
ATOM 1911 C CA . PRO A 1 252 ? -5.604 -11.678 4.285 1.00 85.00 252 PRO A CA 1
ATOM 1912 C C . PRO A 1 252 ? -5.107 -10.349 3.709 1.00 85.00 252 PRO A C 1
ATOM 1914 O O . PRO A 1 252 ? -4.991 -10.202 2.498 1.00 85.00 252 PRO A O 1
ATOM 1917 N N . ALA A 1 253 ? -4.744 -9.407 4.583 1.00 85.06 253 ALA A N 1
ATOM 1918 C CA . ALA A 1 253 ? -4.178 -8.115 4.206 1.00 85.06 253 ALA A CA 1
ATOM 1919 C C . ALA A 1 253 ? -2.857 -8.237 3.427 1.00 85.06 253 ALA A C 1
ATOM 1921 O O . ALA A 1 253 ? -2.657 -7.528 2.444 1.00 85.06 253 ALA A O 1
ATOM 1922 N N . LEU A 1 254 ? -1.962 -9.134 3.855 1.00 87.31 254 LEU A N 1
ATOM 1923 C CA . LEU A 1 254 ? -0.669 -9.358 3.200 1.00 87.31 254 LEU A CA 1
ATOM 1924 C C . LEU A 1 254 ? -0.821 -10.198 1.934 1.00 87.31 254 LEU A C 1
ATOM 1926 O O . LEU A 1 254 ? -0.106 -9.983 0.958 1.00 87.31 254 LEU A O 1
ATOM 1930 N N . ARG A 1 255 ? -1.787 -11.117 1.924 1.00 90.31 255 ARG A N 1
ATOM 1931 C CA . ARG A 1 255 ? -2.144 -11.884 0.734 1.00 90.31 255 ARG A CA 1
ATOM 1932 C C . ARG A 1 255 ? -2.703 -10.990 -0.372 1.00 90.31 255 ARG A C 1
ATOM 1934 O O . ARG A 1 255 ? -2.273 -11.104 -1.509 1.00 90.31 255 ARG A O 1
ATOM 1941 N N . ALA A 1 256 ? -3.614 -10.073 -0.046 1.00 90.00 256 ALA A N 1
ATOM 1942 C CA . ALA A 1 256 ? -4.107 -9.087 -1.008 1.00 90.00 256 ALA A CA 1
ATOM 1943 C C . ALA A 1 256 ? -2.974 -8.181 -1.517 1.00 90.00 256 ALA A C 1
ATOM 1945 O O . ALA A 1 256 ? -2.897 -7.932 -2.710 1.00 90.00 256 ALA A O 1
ATOM 1946 N N . PHE A 1 257 ? -2.063 -7.755 -0.633 1.00 91.06 257 PHE A N 1
ATOM 1947 C CA . PHE A 1 257 ? -0.900 -6.941 -1.004 1.00 91.06 257 PHE A CA 1
ATOM 1948 C C . PHE A 1 257 ? 0.081 -7.650 -1.940 1.00 91.06 257 PHE A C 1
ATOM 1950 O O . PHE A 1 257 ? 0.629 -7.014 -2.820 1.00 91.06 257 PHE A O 1
ATOM 1957 N N . SER A 1 258 ? 0.325 -8.943 -1.739 1.00 92.38 258 SER A N 1
ATOM 1958 C CA . SER A 1 258 ? 1.280 -9.717 -2.548 1.00 92.38 258 SER A CA 1
ATOM 1959 C C . SER A 1 258 ? 0.710 -10.198 -3.881 1.00 92.38 258 SER A C 1
ATOM 1961 O O . SER A 1 258 ? 1.475 -10.541 -4.778 1.00 92.38 258 SER A O 1
ATOM 1963 N N . LEU A 1 259 ? -0.618 -10.251 -4.008 1.00 91.25 259 LEU A N 1
ATOM 1964 C CA . LEU A 1 259 ? -1.298 -10.523 -5.275 1.00 91.25 259 LEU A CA 1
ATOM 1965 C C . LEU A 1 259 ? -1.438 -9.274 -6.160 1.00 91.25 259 LEU A C 1
ATOM 1967 O O . LEU A 1 259 ? -1.635 -9.433 -7.36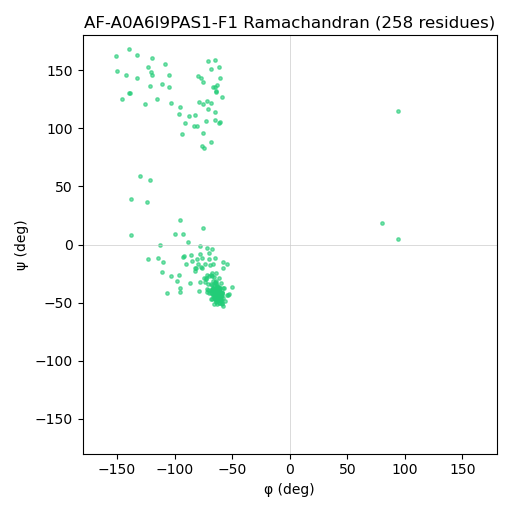3 1.00 91.25 259 LEU A O 1
ATOM 1971 N N . GLN A 1 260 ? -1.398 -8.078 -5.560 1.00 90.44 260 GLN A N 1
ATOM 1972 C CA . GLN A 1 260 ? -1.451 -6.777 -6.239 1.00 90.44 260 GLN A CA 1
ATOM 1973 C C . GLN A 1 260 ? -0.074 -6.357 -6.750 1.00 90.44 260 GLN A C 1
ATOM 1975 O O . GLN A 1 260 ? -0.037 -5.765 -7.851 1.00 90.44 260 GLN A O 1
#

Solvent-accessible surface area (backbone atoms only — not comparable to full-atom values): 15631 Å² total; per-residue (Å²): 144,80,88,70,73,82,73,59,77,84,34,69,71,48,50,77,76,64,68,78,59,61,83,81,48,59,38,60,85,76,76,97,70,71,99,83,65,92,86,71,68,78,52,84,76,84,82,84,88,73,78,53,36,64,54,46,34,61,70,49,61,90,37,75,92,44,63,89,47,94,79,45,50,68,58,35,38,52,52,53,44,55,50,51,53,52,48,42,54,51,54,53,66,70,50,59,94,85,52,98,66,86,80,85,77,86,49,73,60,57,51,50,51,50,54,45,56,74,53,56,72,56,62,68,61,55,51,50,49,52,50,51,53,51,49,48,54,46,55,72,35,49,61,91,48,84,90,72,63,55,33,65,60,40,46,51,44,52,52,50,43,55,51,48,52,51,49,42,48,52,50,36,48,74,74,66,52,72,87,46,62,64,44,78,68,44,45,62,58,52,51,46,59,60,49,46,51,53,45,50,53,50,53,50,45,41,50,58,48,69,69,39,81,88,56,58,80,86,51,40,62,56,53,32,43,68,72,46,41,65,56,47,50,50,52,52,50,50,49,53,52,53,30,54,58,47,38,68,46,88,49,65,72,53,20,46,50,37,74,84

Foldseek 3Di:
DPPPVVCPPVCPVVCVVDVDDCVVFPFDDDDDDDDPDDDDGDDGDDDDDDDQLVRQLVVCVPPPVCPVDPGDSVVSVVVVLVVLVVVQVVQQVVDDPPDPDDDHDDDPNVVVVVVVVLLPDPPVVQVVVVVVLLVVQLVVQQDPDPVLRPSVLSNVQLVVQLVVLVVQVVVLVVVVLDDDSCLSRPVSVVSSVLSSVLSVLLSVLLSVLVVPPVDDPVCSNVVSCVVRVVVSVVSVVVLLVVLVVQLVPPPSNSVSNSSD